Protein AF-A0A918JUN1-F1 (afdb_monomer)

Mean predicted aligned error: 13.78 Å

Structure (mmCIF, N/CA/C/O backbone):
data_AF-A0A918JUN1-F1
#
_entry.id   AF-A0A918JUN1-F1
#
loop_
_atom_site.group_PDB
_atom_site.id
_atom_site.type_symbol
_atom_site.label_atom_id
_atom_site.label_alt_id
_atom_site.label_comp_id
_atom_site.label_asym_id
_atom_site.label_entity_id
_atom_site.label_seq_id
_atom_site.pdbx_PDB_ins_code
_atom_site.Cartn_x
_atom_site.Cartn_y
_atom_site.Cartn_z
_atom_site.occupancy
_atom_site.B_iso_or_equiv
_atom_site.auth_seq_id
_atom_site.auth_comp_id
_atom_site.auth_asym_id
_atom_site.auth_atom_id
_atom_site.pdbx_PDB_model_num
ATOM 1 N N . MET A 1 1 ? -2.186 -30.717 30.224 1.00 37.91 1 MET A N 1
ATOM 2 C CA . MET A 1 1 ? -3.096 -31.235 29.178 1.00 37.91 1 MET A CA 1
ATOM 3 C C . MET A 1 1 ? -4.449 -31.542 29.805 1.00 37.91 1 MET A C 1
ATOM 5 O O . MET A 1 1 ? -4.518 -32.474 30.587 1.00 37.91 1 MET A O 1
ATOM 9 N N . ASN A 1 2 ? -5.486 -30.740 29.543 1.00 35.81 2 ASN A N 1
ATOM 10 C CA . ASN A 1 2 ? -6.902 -31.115 29.701 1.00 35.81 2 ASN A CA 1
ATOM 11 C C . ASN A 1 2 ? -7.793 -29.966 29.208 1.00 35.81 2 ASN A C 1
ATOM 13 O O . ASN A 1 2 ? -7.608 -28.832 29.638 1.00 35.81 2 ASN A O 1
ATOM 17 N N . GLY A 1 3 ? -8.762 -30.245 28.324 1.00 27.44 3 GLY A N 1
ATOM 18 C CA . GLY A 1 3 ? -9.582 -29.176 27.741 1.00 27.44 3 GLY A CA 1
ATOM 19 C C . GLY A 1 3 ? -10.753 -29.574 26.835 1.00 27.44 3 GLY A C 1
ATOM 20 O O . GLY A 1 3 ? -10.850 -29.070 25.730 1.00 27.44 3 GLY A O 1
ATOM 21 N N . LYS A 1 4 ? -11.667 -30.416 27.341 1.00 36.03 4 LYS A N 1
ATOM 22 C CA . LYS A 1 4 ? -13.116 -30.484 27.009 1.00 36.03 4 LYS A CA 1
ATOM 23 C C . LYS A 1 4 ? -13.523 -30.882 25.567 1.00 36.03 4 LYS A C 1
ATOM 25 O O . LYS A 1 4 ? -13.752 -30.052 24.694 1.00 36.03 4 LYS A O 1
ATOM 30 N N . ARG A 1 5 ? -13.793 -32.187 25.384 1.00 38.91 5 ARG A N 1
ATOM 31 C CA . ARG A 1 5 ? -14.621 -32.744 24.289 1.00 38.91 5 ARG A CA 1
ATOM 32 C C . ARG A 1 5 ? -16.040 -32.143 24.339 1.00 38.91 5 ARG A C 1
ATOM 34 O O . ARG A 1 5 ? -16.686 -32.180 25.385 1.00 38.91 5 ARG A O 1
ATOM 41 N N . GLY A 1 6 ? -16.518 -31.591 23.222 1.00 45.28 6 GLY A N 1
ATOM 42 C CA . GLY A 1 6 ? -17.875 -31.037 23.092 1.00 45.28 6 GLY A CA 1
ATOM 43 C C . GLY A 1 6 ? -18.966 -32.115 23.143 1.00 45.28 6 GLY A C 1
ATOM 44 O O . GLY A 1 6 ? -18.741 -33.248 22.720 1.00 45.28 6 GLY A O 1
ATOM 45 N N . LYS A 1 7 ? -20.151 -31.767 23.665 1.00 50.75 7 LYS A N 1
ATOM 46 C CA . LYS A 1 7 ? -21.332 -32.649 23.676 1.00 50.75 7 LYS A CA 1
ATOM 47 C C . LYS A 1 7 ? -22.002 -32.647 22.295 1.00 50.75 7 LYS A C 1
ATOM 49 O O . LYS A 1 7 ? -22.058 -31.613 21.639 1.00 50.75 7 LYS A O 1
ATOM 54 N N . PHE A 1 8 ? -22.530 -33.789 21.864 1.00 52.25 8 PHE A N 1
ATOM 55 C CA . PHE A 1 8 ? -23.309 -33.938 20.627 1.00 52.25 8 PHE A CA 1
ATOM 56 C C . PHE A 1 8 ? -24.801 -34.078 20.966 1.00 52.25 8 PHE A C 1
ATOM 58 O O . PHE A 1 8 ? -25.145 -34.560 22.046 1.00 52.25 8 PHE A O 1
ATOM 65 N N . ASN A 1 9 ? -25.699 -33.638 20.079 1.00 50.22 9 ASN A N 1
ATOM 66 C CA . ASN A 1 9 ? -27.142 -33.828 20.262 1.00 50.22 9 ASN A CA 1
ATOM 67 C C . ASN A 1 9 ? -27.591 -35.241 19.831 1.00 50.22 9 ASN A C 1
ATOM 69 O O . ASN A 1 9 ? -26.829 -35.980 19.211 1.00 50.22 9 ASN A O 1
ATOM 73 N N . LYS A 1 10 ? -28.855 -35.604 20.107 1.00 47.56 10 LYS A N 1
ATOM 74 C CA . LYS A 1 10 ? -29.452 -36.914 19.749 1.00 47.56 10 LYS A CA 1
ATOM 75 C C . LYS A 1 10 ? -29.426 -37.243 18.242 1.00 47.56 10 LYS A C 1
ATOM 77 O O . LYS A 1 10 ? -29.723 -38.369 17.872 1.00 47.56 10 LYS A O 1
ATOM 82 N N . LYS A 1 11 ? -29.085 -36.277 17.381 1.00 55.59 11 LYS A N 1
ATOM 83 C CA . LYS A 1 11 ? -28.931 -36.431 15.924 1.00 55.59 11 LYS A CA 1
ATOM 84 C C . LYS A 1 11 ? -27.459 -36.394 15.478 1.00 55.59 11 LYS A C 1
ATOM 86 O O . LYS A 1 11 ? -27.186 -36.141 14.311 1.00 55.59 11 LYS A O 1
ATOM 91 N N . GLY A 1 12 ? -26.507 -36.562 16.401 1.00 43.31 12 GLY A N 1
ATOM 92 C CA . GLY A 1 12 ? -25.073 -36.601 16.098 1.00 43.31 12 GLY A CA 1
ATOM 93 C C . GLY A 1 12 ? -24.451 -35.255 15.708 1.00 43.31 12 GLY A C 1
ATOM 94 O O . GLY A 1 12 ? -23.287 -35.220 15.319 1.00 43.31 12 GLY A O 1
ATOM 95 N N . LYS A 1 13 ? -25.172 -34.130 15.824 1.00 43.75 13 LYS A N 1
ATOM 96 C CA . LYS A 1 13 ? -24.606 -32.800 15.544 1.00 43.75 13 LYS A CA 1
ATOM 97 C C . LYS A 1 13 ? -23.861 -32.264 16.763 1.00 43.75 13 LYS A C 1
ATOM 99 O O . LYS A 1 13 ? -24.366 -32.322 17.888 1.00 43.75 13 LYS A O 1
ATOM 104 N N . LYS A 1 14 ? -22.663 -31.728 16.524 1.00 47.47 14 LYS A N 1
ATOM 105 C CA . LYS A 1 14 ? -21.794 -31.124 17.541 1.00 47.47 14 LYS A CA 1
ATOM 106 C C . LYS A 1 14 ? -22.488 -29.897 18.136 1.00 47.47 14 LYS A C 1
ATOM 108 O O . LYS A 1 14 ? -22.883 -28.996 17.402 1.00 47.47 14 LYS A O 1
ATOM 113 N N . ILE A 1 15 ? -22.673 -29.878 19.455 1.00 48.09 15 ILE A N 1
ATOM 114 C CA . ILE A 1 15 ? -23.239 -28.731 20.166 1.00 48.09 15 ILE A CA 1
ATOM 115 C C . ILE A 1 15 ? -22.069 -27.824 20.540 1.00 48.09 15 ILE A C 1
ATOM 117 O O . ILE A 1 15 ? -21.249 -28.173 21.394 1.00 48.09 15 ILE A O 1
ATOM 121 N N . TYR A 1 16 ? -21.984 -26.668 19.889 1.00 50.53 16 TYR A N 1
ATOM 122 C CA . TYR A 1 16 ? -21.074 -25.606 20.301 1.00 50.53 16 TYR A CA 1
ATOM 123 C C . TYR A 1 16 ? -21.596 -25.020 21.617 1.00 50.53 16 TYR A C 1
ATOM 125 O O . TYR A 1 16 ? -22.795 -24.782 21.780 1.00 50.53 16 TYR A O 1
ATOM 133 N N . LYS A 1 17 ? -20.707 -24.892 22.603 1.00 48.22 17 LYS A N 1
ATOM 134 C CA . LYS A 1 17 ? -21.031 -24.354 23.927 1.00 48.22 17 LYS A CA 1
ATOM 135 C C . LYS A 1 17 ? -21.651 -22.956 23.760 1.00 48.22 17 LYS A C 1
ATOM 137 O O . LYS A 1 17 ? -21.120 -22.153 23.002 1.00 48.22 17 LYS A O 1
ATOM 142 N N . ARG A 1 18 ? -22.755 -22.670 24.463 1.00 48.12 18 ARG A N 1
ATOM 143 C CA . ARG A 1 18 ? -23.293 -21.304 24.594 1.00 48.12 18 ARG A CA 1
ATOM 144 C C . ARG A 1 18 ? -22.256 -20.456 25.334 1.00 48.12 18 ARG A C 1
ATOM 146 O O . ARG A 1 18 ? -22.094 -20.655 26.533 1.00 48.12 18 ARG A O 1
ATOM 153 N N . GLY A 1 19 ? -21.579 -19.568 24.611 1.00 48.69 19 GLY A N 1
ATOM 154 C CA . GLY A 1 19 ? -20.625 -18.600 25.151 1.00 48.69 19 GLY A CA 1
ATOM 155 C C . GLY A 1 19 ? -19.286 -19.189 25.614 1.00 48.69 19 GLY A C 1
ATOM 156 O O . GLY A 1 19 ? -19.203 -20.303 26.142 1.00 48.69 19 GLY A O 1
ATOM 157 N N . TYR A 1 20 ? -18.220 -18.410 25.424 1.00 48.12 20 TYR A N 1
ATOM 158 C CA . TYR A 1 20 ? -16.891 -18.676 25.989 1.00 48.12 20 TYR A CA 1
ATOM 159 C C . TYR A 1 20 ? -16.767 -18.227 27.455 1.00 48.12 20 TYR A C 1
ATOM 161 O O . TYR A 1 20 ? -15.814 -18.607 28.134 1.00 48.12 20 TYR A O 1
ATOM 169 N N . THR A 1 21 ? -17.745 -17.478 27.969 1.00 49.62 21 THR A N 1
ATOM 170 C CA . THR A 1 21 ? -17.807 -17.036 29.366 1.00 49.62 21 THR A CA 1
ATOM 171 C C . THR A 1 21 ? -18.510 -18.076 30.245 1.00 49.62 21 THR A C 1
ATOM 173 O O . THR A 1 21 ? -19.422 -18.779 29.804 1.00 49.62 21 THR A O 1
ATOM 176 N N . GLU A 1 22 ? -18.105 -18.186 31.515 1.00 50.31 22 GLU A N 1
ATOM 177 C CA . GLU A 1 22 ? -18.701 -19.134 32.476 1.00 50.31 22 GLU A CA 1
ATOM 178 C C . GLU A 1 22 ? -20.207 -18.905 32.706 1.00 50.31 22 GLU A C 1
ATOM 180 O O . GLU A 1 22 ? -20.912 -19.836 33.093 1.00 50.31 22 GLU A O 1
ATOM 185 N N . ASN A 1 23 ? -20.714 -17.719 32.352 1.00 55.53 23 ASN A N 1
ATOM 186 C CA . ASN A 1 23 ? -22.108 -17.309 32.533 1.00 55.53 23 ASN A CA 1
ATOM 187 C C . ASN A 1 23 ? -22.988 -17.489 31.280 1.00 55.53 23 ASN A C 1
ATOM 189 O O . ASN A 1 23 ? -24.168 -17.147 31.305 1.00 55.53 23 ASN A O 1
ATOM 193 N N . GLY A 1 24 ? -22.452 -18.033 30.180 1.00 52.09 24 GLY A N 1
ATOM 194 C CA . GLY A 1 24 ? -23.241 -18.366 28.987 1.00 52.09 24 GLY A CA 1
ATOM 195 C C . GLY A 1 24 ? -23.759 -17.166 28.184 1.00 52.09 24 GLY A C 1
ATOM 196 O O . GLY A 1 24 ? -24.600 -17.345 27.300 1.00 52.09 24 GLY A O 1
ATOM 197 N N . THR A 1 25 ? -23.261 -15.958 28.448 1.00 47.97 25 THR A N 1
ATOM 198 C CA . THR A 1 25 ? -23.494 -14.781 27.608 1.00 47.97 25 THR A CA 1
ATOM 199 C C . THR A 1 25 ? -22.666 -14.898 26.331 1.00 47.97 25 THR A C 1
ATOM 201 O O . THR A 1 25 ? -21.459 -15.121 26.378 1.00 47.97 25 THR A O 1
ATOM 204 N N . THR A 1 26 ? -23.338 -14.784 25.185 1.00 50.84 26 THR A N 1
ATOM 205 C CA . THR A 1 26 ? -22.712 -14.654 23.862 1.00 50.84 26 THR A CA 1
ATOM 206 C C . THR A 1 26 ? -22.914 -13.216 23.422 1.00 50.84 26 THR A C 1
ATOM 208 O O . THR A 1 26 ? -24.054 -12.753 23.336 1.00 50.84 26 THR A O 1
ATOM 211 N N . TYR A 1 27 ? -21.826 -12.491 23.204 1.00 50.12 27 TYR A N 1
ATOM 212 C CA . TYR A 1 27 ? -21.902 -11.109 22.760 1.00 50.12 27 TYR A CA 1
ATOM 213 C C . TYR A 1 27 ? -22.187 -11.062 21.259 1.00 50.12 27 TYR A C 1
ATOM 215 O O . TYR A 1 27 ? -21.722 -11.907 20.497 1.00 50.12 27 TYR A O 1
ATOM 223 N N . MET A 1 28 ? -22.940 -10.052 20.815 1.00 47.28 28 MET A N 1
ATOM 224 C CA . MET A 1 28 ? -23.324 -9.929 19.403 1.00 47.28 28 MET A CA 1
ATOM 225 C C . MET A 1 28 ? -22.102 -9.886 18.476 1.00 47.28 28 MET A C 1
ATOM 227 O O . MET A 1 28 ? -22.141 -10.460 17.398 1.00 47.28 28 MET A O 1
ATOM 231 N N . TRP A 1 29 ? -20.990 -9.287 18.919 1.00 44.34 29 TRP A N 1
ATOM 232 C CA . TRP A 1 29 ? -19.747 -9.256 18.147 1.00 44.34 29 TRP A CA 1
ATOM 233 C C . TRP A 1 29 ? -19.116 -10.649 17.958 1.00 44.34 29 TRP A C 1
ATOM 235 O O . TRP A 1 29 ? -18.516 -10.884 16.916 1.00 44.34 29 TRP A O 1
ATOM 245 N N . GLU A 1 30 ? -19.284 -11.588 18.899 1.00 45.69 30 GLU A N 1
ATOM 246 C CA . GLU A 1 30 ? -18.809 -12.979 18.766 1.00 45.69 30 GLU A CA 1
ATOM 247 C C . GLU A 1 30 ? -19.657 -13.748 17.746 1.00 45.69 30 GLU A C 1
ATOM 249 O O . GLU A 1 30 ? -19.128 -14.491 16.921 1.00 45.69 30 GLU A O 1
ATOM 254 N N . VAL A 1 31 ? -20.979 -13.531 17.768 1.00 54.06 31 VAL A N 1
ATOM 255 C CA . VAL A 1 31 ? -21.905 -14.082 16.764 1.00 54.06 31 VAL A CA 1
ATOM 256 C C . VAL A 1 31 ? -21.558 -13.536 15.383 1.00 54.06 31 VAL A C 1
ATOM 258 O O . VAL A 1 31 ? -21.491 -14.301 14.426 1.00 54.06 31 VAL A O 1
ATOM 261 N N . THR A 1 32 ? -21.284 -12.235 15.286 1.00 50.06 32 THR A N 1
ATOM 262 C CA . THR A 1 32 ? -20.864 -11.596 14.038 1.00 50.06 32 THR A CA 1
ATOM 263 C C . THR A 1 32 ? -19.531 -12.153 13.541 1.00 50.06 32 THR A C 1
ATOM 265 O O . THR A 1 32 ? -19.451 -12.492 12.368 1.00 50.06 32 THR A O 1
ATOM 268 N N . GLN A 1 33 ? -18.523 -12.340 14.403 1.00 51.25 33 GLN A N 1
ATOM 269 C CA . GLN A 1 33 ? -17.240 -12.940 14.004 1.00 51.25 33 GLN A CA 1
ATOM 270 C C . GLN A 1 33 ? -17.389 -14.377 13.490 1.00 51.25 33 GLN A C 1
ATOM 272 O O . GLN A 1 33 ? -16.764 -14.735 12.496 1.00 51.25 33 GLN A O 1
ATOM 277 N N . GLU A 1 34 ? -18.220 -15.210 14.124 1.00 56.44 34 GLU A N 1
ATOM 278 C CA . GLU A 1 34 ? -18.474 -16.574 13.635 1.00 56.44 34 GLU A CA 1
ATOM 279 C C . GLU A 1 34 ? -19.271 -16.581 12.326 1.00 56.44 34 GLU A C 1
ATOM 281 O O . GLU A 1 34 ? -18.968 -17.370 11.434 1.00 56.44 34 GLU A O 1
ATOM 286 N N . ILE A 1 35 ? -20.243 -15.677 12.172 1.00 58.34 35 ILE A N 1
ATOM 287 C CA . ILE A 1 35 ? -20.972 -15.490 10.913 1.00 58.34 35 ILE A CA 1
ATOM 288 C C . ILE A 1 35 ? -20.016 -15.028 9.805 1.00 58.34 35 ILE A C 1
ATOM 290 O O . ILE A 1 35 ? -20.072 -15.564 8.704 1.00 58.34 35 ILE A O 1
ATOM 294 N N . GLU A 1 36 ? -19.113 -14.088 10.081 1.00 54.66 36 GLU A N 1
ATOM 295 C CA . GLU A 1 36 ? -18.099 -13.613 9.134 1.00 54.66 36 GLU A CA 1
ATOM 296 C C . GLU A 1 36 ? -17.078 -14.703 8.802 1.00 54.66 36 GLU A C 1
ATOM 298 O O . GLU A 1 36 ? -16.730 -14.862 7.635 1.00 54.66 36 GLU A O 1
ATOM 303 N N . ARG A 1 37 ? -16.653 -15.516 9.780 1.00 62.91 37 ARG A N 1
ATOM 304 C CA . ARG A 1 37 ? -15.829 -16.700 9.505 1.00 62.91 37 ARG A CA 1
ATOM 305 C C . ARG A 1 37 ? -16.561 -17.650 8.563 1.00 62.91 37 ARG A C 1
ATOM 307 O O . ARG A 1 37 ? -15.969 -18.083 7.586 1.00 62.91 37 ARG A O 1
ATOM 314 N N . TRP A 1 38 ? -17.844 -17.927 8.805 1.00 60.94 38 TRP A N 1
ATOM 315 C CA . TRP A 1 38 ? -18.650 -18.796 7.939 1.00 60.94 38 TRP A CA 1
ATOM 316 C C . TRP A 1 38 ? -18.902 -18.194 6.557 1.00 60.94 38 TRP A C 1
ATOM 318 O O . TRP A 1 38 ? -18.924 -18.937 5.580 1.00 60.94 38 TRP A O 1
ATOM 328 N N . TYR A 1 39 ? -19.075 -16.874 6.448 1.00 59.62 39 TYR A N 1
ATOM 329 C CA . TYR A 1 39 ? -19.171 -16.198 5.156 1.00 59.62 39 TYR A CA 1
ATOM 330 C C . TYR A 1 39 ? -17.849 -16.273 4.403 1.00 59.62 39 TYR A C 1
ATOM 332 O O . TYR A 1 39 ? -17.870 -16.665 3.246 1.00 59.62 39 TYR A O 1
ATOM 340 N N . ASN A 1 40 ? -16.717 -15.986 5.048 1.00 58.19 40 ASN A N 1
ATOM 341 C CA . ASN A 1 40 ? -15.394 -16.065 4.428 1.00 58.19 40 ASN A CA 1
ATOM 342 C C . ASN A 1 40 ? -15.065 -17.505 3.997 1.00 58.19 40 ASN A C 1
ATOM 344 O O . ASN A 1 40 ? -14.757 -17.744 2.832 1.00 58.19 40 ASN A O 1
ATOM 348 N N . GLU A 1 41 ? -15.242 -18.482 4.892 1.00 64.12 41 GLU A N 1
ATOM 349 C CA . GLU A 1 41 ? -15.105 -19.910 4.576 1.00 64.12 41 GLU A CA 1
ATOM 350 C C . GLU A 1 41 ? -16.077 -20.337 3.464 1.00 64.12 41 GLU A C 1
ATOM 352 O O . GLU A 1 41 ? -15.734 -21.170 2.631 1.00 64.12 41 GLU A O 1
ATOM 357 N N . GLY A 1 42 ? -17.289 -19.773 3.432 1.00 58.53 42 GLY A N 1
ATOM 358 C CA . GLY A 1 42 ? -18.316 -20.048 2.428 1.00 58.53 42 GLY A CA 1
ATOM 359 C C . GLY A 1 42 ? -18.024 -19.426 1.061 1.00 58.53 42 GLY A C 1
ATOM 360 O O . GLY A 1 42 ? -18.278 -20.065 0.045 1.00 58.53 42 GLY A O 1
ATOM 361 N N . THR A 1 43 ? -17.436 -18.227 1.019 1.00 59.59 43 THR A N 1
ATOM 362 C CA . THR A 1 43 ? -16.954 -17.562 -0.208 1.00 59.59 43 THR A CA 1
ATOM 363 C C . THR A 1 43 ? -15.729 -18.238 -0.818 1.00 59.59 43 THR A C 1
ATOM 365 O O . THR A 1 43 ? -15.307 -17.880 -1.909 1.00 59.59 43 THR A O 1
ATOM 368 N N . GLU A 1 44 ? -15.150 -19.217 -0.125 1.00 58.28 44 GLU A N 1
ATOM 369 C CA . GLU A 1 44 ? -14.117 -20.106 -0.652 1.00 58.28 44 GLU A CA 1
ATOM 370 C C . GLU A 1 44 ? -14.699 -21.440 -1.145 1.00 58.28 44 GLU A C 1
ATOM 372 O O . GLU A 1 44 ? -13.940 -22.353 -1.480 1.00 58.28 44 GLU A O 1
ATOM 377 N N . LYS A 1 45 ? -16.032 -21.604 -1.202 1.00 60.06 45 LYS A N 1
ATOM 378 C CA . LYS A 1 45 ? -16.695 -22.840 -1.653 1.00 60.06 45 LYS A CA 1
ATOM 379 C C . LYS A 1 45 ? -17.603 -22.602 -2.855 1.00 60.06 45 LYS A C 1
ATOM 381 O O . LYS A 1 45 ? -18.457 -21.724 -2.867 1.00 60.06 45 LYS A O 1
ATOM 386 N N . LYS A 1 46 ? -17.493 -23.474 -3.859 1.00 64.12 46 LYS A N 1
ATOM 387 C CA . LYS A 1 46 ? -18.462 -23.559 -4.954 1.00 64.12 46 LYS A CA 1
ATOM 388 C C . LYS A 1 46 ? -19.551 -24.551 -4.574 1.00 64.12 46 LYS A C 1
ATOM 390 O O . LYS A 1 46 ? -19.259 -25.692 -4.215 1.00 64.12 46 LYS A O 1
ATOM 395 N N . ASN A 1 47 ? -20.804 -24.134 -4.709 1.00 64.44 47 ASN A N 1
ATOM 396 C CA . ASN A 1 47 ? -21.929 -25.050 -4.610 1.00 64.44 47 ASN A CA 1
ATOM 397 C C . ASN A 1 47 ? -22.155 -25.726 -5.971 1.00 64.44 47 ASN A C 1
ATOM 399 O O . ASN A 1 47 ? -22.562 -25.063 -6.926 1.00 64.44 47 ASN A O 1
ATOM 403 N N . ASN A 1 48 ? -21.865 -27.025 -6.069 1.00 65.81 48 ASN A N 1
ATOM 404 C CA . ASN A 1 48 ? -22.192 -27.828 -7.244 1.00 65.81 48 ASN A CA 1
ATOM 405 C C . ASN A 1 48 ? -23.390 -28.713 -6.891 1.00 65.81 48 ASN A C 1
ATOM 407 O O . ASN A 1 48 ? -23.239 -29.739 -6.224 1.00 65.81 48 ASN A O 1
ATOM 411 N N . CYS A 1 49 ? -24.575 -28.303 -7.335 1.00 64.88 49 CYS A N 1
ATOM 412 C CA . CYS A 1 49 ? -25.784 -29.111 -7.239 1.00 64.88 49 CYS A CA 1
ATOM 413 C C . CYS A 1 49 ? -26.138 -29.629 -8.633 1.00 64.88 49 CYS A C 1
ATOM 415 O O . CYS A 1 49 ? -26.600 -28.856 -9.468 1.00 64.88 49 CYS A O 1
ATOM 417 N N . ASN A 1 50 ? -25.946 -30.930 -8.853 1.00 55.47 50 ASN A N 1
ATOM 418 C CA . ASN A 1 50 ? -26.484 -31.644 -10.010 1.00 55.47 50 ASN A CA 1
ATOM 419 C C . ASN A 1 50 ? -27.464 -32.705 -9.492 1.00 55.47 50 ASN A C 1
ATOM 421 O O . ASN A 1 50 ? -27.137 -33.442 -8.562 1.00 55.47 50 ASN A O 1
ATOM 425 N N . ASP A 1 51 ? -28.668 -32.743 -10.065 1.00 54.00 51 ASP A N 1
ATOM 426 C CA . ASP A 1 51 ? -29.683 -33.794 -9.895 1.00 54.00 51 ASP A CA 1
ATOM 427 C C . ASP A 1 51 ? -29.860 -34.326 -8.459 1.00 54.00 51 ASP A C 1
ATOM 429 O O . ASP A 1 51 ? -29.742 -35.516 -8.177 1.00 54.00 51 ASP A O 1
ATOM 433 N N . GLY A 1 52 ? -30.146 -33.418 -7.519 1.00 65.50 52 GLY A N 1
ATOM 434 C CA . GLY A 1 52 ? -30.489 -33.766 -6.132 1.00 65.50 52 GLY A CA 1
ATOM 435 C C . GLY A 1 52 ? -29.300 -34.096 -5.220 1.00 65.50 52 GLY A C 1
ATOM 436 O O . GLY A 1 52 ? -29.496 -34.297 -4.022 1.00 65.50 52 GLY A O 1
ATOM 437 N N . SER A 1 53 ? -28.073 -34.088 -5.747 1.00 50.19 53 SER A N 1
ATOM 438 C CA . SER A 1 53 ? -26.827 -34.221 -4.991 1.00 50.19 53 SER A CA 1
ATOM 439 C C . SER A 1 53 ? -26.092 -32.881 -4.972 1.00 50.19 53 SER A C 1
ATOM 441 O O . SER A 1 53 ? -25.589 -32.411 -5.994 1.00 50.19 53 SER A O 1
ATOM 443 N N . CYS A 1 54 ? -26.045 -32.241 -3.801 1.00 64.50 54 CYS A N 1
ATOM 444 C CA . CYS A 1 54 ? -25.262 -31.026 -3.595 1.00 64.50 54 CYS A CA 1
ATOM 445 C C . CYS A 1 54 ? -23.940 -31.374 -2.915 1.00 64.50 54 CYS A C 1
ATOM 447 O O . CYS A 1 54 ? -23.915 -31.938 -1.818 1.00 64.50 54 CYS A O 1
ATOM 449 N N . THR A 1 55 ? -22.840 -30.998 -3.558 1.00 68.06 55 THR A N 1
ATOM 450 C CA . THR A 1 55 ? -21.493 -31.115 -2.997 1.00 68.06 55 THR A CA 1
ATOM 451 C C . THR A 1 55 ? -20.855 -29.736 -2.898 1.00 68.06 55 THR A C 1
ATOM 453 O O . THR A 1 55 ? -20.987 -28.897 -3.792 1.00 68.06 55 THR A O 1
ATOM 456 N N . LEU A 1 56 ? -20.169 -29.494 -1.779 1.00 58.84 56 LEU A N 1
ATOM 457 C CA . LEU A 1 56 ? -19.333 -28.313 -1.595 1.00 58.84 56 LEU A CA 1
ATOM 458 C C . LEU A 1 56 ? -17.922 -28.674 -2.048 1.00 58.84 56 LEU A C 1
ATOM 460 O O . LEU A 1 56 ? -17.242 -29.459 -1.387 1.00 58.84 56 LEU A O 1
ATOM 464 N N . SER A 1 57 ? -17.485 -28.109 -3.167 1.00 63.38 57 SER A N 1
ATOM 465 C CA . SER A 1 57 ? -16.070 -28.109 -3.535 1.00 63.38 57 SER A CA 1
ATOM 466 C C . SER A 1 57 ? -15.448 -26.791 -3.094 1.00 63.38 57 SER A C 1
ATOM 468 O O . SER A 1 57 ? -16.155 -25.800 -2.902 1.00 63.38 57 SER A O 1
ATOM 470 N N . ASN A 1 58 ? -14.123 -26.736 -2.962 1.00 59.53 58 ASN A N 1
ATOM 471 C CA . ASN A 1 58 ? -13.458 -25.436 -2.928 1.00 59.53 58 ASN A CA 1
ATOM 472 C C . ASN A 1 58 ? -13.867 -24.662 -4.190 1.00 59.53 58 ASN A C 1
ATOM 474 O O . ASN A 1 58 ? -13.959 -25.233 -5.282 1.00 59.53 58 ASN A O 1
ATOM 478 N N . GLN A 1 59 ? -14.216 -23.393 -4.023 1.00 49.94 59 GLN A N 1
ATOM 479 C CA . GLN A 1 59 ? -14.256 -22.462 -5.130 1.00 49.94 59 GLN A CA 1
ATOM 480 C C . GLN A 1 59 ? -12.810 -22.355 -5.591 1.00 49.94 59 GLN A C 1
ATOM 482 O O . GLN A 1 59 ? -11.926 -22.016 -4.806 1.00 49.94 59 GLN A O 1
ATOM 487 N N . ASP A 1 60 ? -12.559 -22.666 -6.858 1.00 46.44 60 ASP A N 1
ATOM 488 C CA . ASP A 1 60 ? -11.358 -22.172 -7.506 1.00 46.44 60 ASP A CA 1
ATOM 489 C C . ASP A 1 60 ? -11.481 -20.644 -7.520 1.00 46.44 60 ASP A C 1
ATOM 491 O O . ASP A 1 60 ? -12.013 -20.045 -8.457 1.00 46.44 60 ASP A O 1
ATOM 495 N N . ASN A 1 61 ? -10.995 -20.000 -6.458 1.00 41.72 61 ASN A N 1
ATOM 496 C CA . ASN A 1 61 ? -10.860 -18.547 -6.367 1.00 41.72 61 ASN A CA 1
ATOM 497 C C . ASN A 1 61 ? -9.922 -17.985 -7.457 1.00 41.72 61 ASN A C 1
ATOM 499 O O . ASN A 1 61 ? -9.811 -16.776 -7.619 1.00 41.72 61 ASN A O 1
ATOM 503 N N . ASN A 1 62 ? -9.362 -18.850 -8.308 1.00 40.03 62 ASN A N 1
ATOM 504 C CA . ASN A 1 62 ? -8.675 -18.518 -9.552 1.00 40.03 62 ASN A CA 1
ATOM 505 C C . ASN A 1 62 ? -9.546 -17.826 -10.616 1.00 40.03 62 ASN A C 1
ATOM 507 O O . ASN A 1 62 ? -9.017 -17.458 -11.665 1.00 40.03 62 ASN A O 1
ATOM 511 N N . LYS A 1 63 ? -10.860 -17.637 -10.416 1.00 38.25 63 LYS A N 1
ATOM 512 C CA . LYS A 1 63 ? -11.712 -16.977 -11.426 1.00 38.25 63 LYS A CA 1
ATOM 513 C C . LYS A 1 63 ? -11.969 -15.481 -11.222 1.00 38.25 63 LYS A C 1
ATOM 515 O O . LYS A 1 63 ? -12.593 -14.873 -12.087 1.00 38.25 63 LYS A O 1
ATOM 520 N N . LEU A 1 64 ? -11.429 -14.860 -10.173 1.00 43.16 64 LEU A N 1
ATOM 521 C CA . LEU A 1 64 ? -11.361 -13.398 -10.053 1.00 43.16 64 LEU A CA 1
ATOM 522 C C . LEU A 1 64 ? -9.898 -12.968 -9.953 1.00 43.16 64 LEU A C 1
ATOM 524 O O . LEU A 1 64 ? -9.394 -12.606 -8.897 1.00 43.16 64 LEU A O 1
ATOM 528 N N . ILE A 1 65 ? -9.266 -12.991 -11.129 1.00 43.62 65 ILE A N 1
ATOM 529 C CA . ILE A 1 65 ? -7.899 -12.554 -11.408 1.00 43.62 65 ILE A CA 1
ATOM 530 C C . ILE A 1 65 ? -6.874 -13.533 -10.817 1.00 43.62 65 ILE A C 1
ATOM 532 O O . ILE A 1 65 ? -6.234 -13.265 -9.807 1.00 43.62 65 ILE A O 1
ATOM 536 N N . ASN A 1 66 ? -6.668 -14.654 -11.514 1.00 44.31 66 ASN A N 1
ATOM 537 C CA . ASN A 1 66 ? -5.392 -15.370 -11.481 1.00 44.31 66 ASN A CA 1
ATOM 538 C C . ASN A 1 66 ? -4.349 -14.476 -12.173 1.00 44.31 66 ASN A C 1
ATOM 540 O O . ASN A 1 66 ? -3.930 -14.716 -13.308 1.00 44.31 66 ASN A O 1
ATOM 544 N N . SER A 1 67 ? -4.058 -13.328 -11.567 1.00 59.06 67 SER A N 1
ATOM 545 C CA . SER A 1 67 ? -2.858 -12.613 -11.923 1.00 59.06 67 SER A CA 1
ATOM 546 C C . SER A 1 67 ? -1.735 -13.432 -11.321 1.00 59.06 67 SER A C 1
ATOM 548 O O . SER A 1 67 ? -1.782 -13.790 -10.148 1.00 59.06 67 SER A O 1
ATOM 550 N N . ASP A 1 68 ? -0.705 -13.712 -12.107 1.00 80.31 68 ASP A N 1
ATOM 551 C CA . ASP A 1 68 ? 0.547 -14.290 -11.608 1.00 80.31 68 ASP A CA 1
ATOM 552 C C . ASP A 1 68 ? 1.265 -13.309 -10.649 1.00 80.31 68 ASP A C 1
ATOM 554 O O . ASP A 1 68 ? 2.465 -13.408 -10.437 1.00 80.31 68 ASP A O 1
ATOM 558 N N . LEU A 1 69 ? 0.553 -12.307 -10.114 1.00 90.25 69 LEU A N 1
ATOM 559 C CA . LEU A 1 69 ? 1.095 -11.286 -9.250 1.00 90.25 69 LEU A CA 1
ATOM 560 C C . LEU A 1 69 ? 1.279 -11.848 -7.851 1.00 90.25 69 LEU A C 1
ATOM 562 O O . LEU A 1 69 ? 0.360 -12.397 -7.237 1.00 90.25 69 LEU A O 1
ATOM 566 N N . LYS A 1 70 ? 2.453 -11.596 -7.293 1.00 95.81 70 LYS A N 1
ATOM 567 C CA . LYS A 1 70 ? 2.858 -12.075 -5.973 1.00 95.81 70 LYS A CA 1
ATOM 568 C C . LYS A 1 70 ? 2.350 -11.163 -4.859 1.00 95.81 70 LYS A C 1
ATOM 570 O O . LYS A 1 70 ? 3.120 -10.646 -4.057 1.00 95.81 70 LYS A O 1
ATOM 575 N N . ILE A 1 71 ? 1.033 -10.938 -4.817 1.00 94.75 71 ILE A N 1
ATOM 576 C CA . ILE A 1 71 ? 0.386 -9.980 -3.902 1.00 94.75 71 ILE A CA 1
ATOM 577 C C . ILE A 1 71 ? 0.767 -10.233 -2.441 1.00 94.75 71 ILE A C 1
ATOM 579 O O . ILE A 1 71 ? 1.047 -9.278 -1.720 1.00 94.75 71 ILE A O 1
ATOM 583 N N . GLN A 1 72 ? 0.785 -11.500 -2.013 1.00 93.75 72 GLN A N 1
ATOM 584 C CA . GLN A 1 72 ? 1.148 -11.857 -0.642 1.00 93.75 72 GLN A CA 1
ATOM 585 C C . GLN A 1 72 ? 2.621 -11.556 -0.351 1.00 93.75 72 GLN A C 1
ATOM 587 O O . GLN A 1 72 ? 2.892 -10.875 0.627 1.00 93.75 72 GLN A O 1
ATOM 592 N N . GLU A 1 73 ? 3.544 -11.963 -1.226 1.00 95.81 73 GLU A N 1
ATOM 593 C CA . GLU A 1 73 ? 4.981 -11.701 -1.045 1.00 95.81 73 GLU A CA 1
ATOM 594 C C . GLU A 1 73 ? 5.282 -10.196 -0.998 1.00 95.81 73 GLU A C 1
ATOM 596 O O . GLU A 1 73 ? 6.086 -9.738 -0.189 1.00 95.81 73 GLU A O 1
ATOM 601 N N . GLY A 1 74 ? 4.606 -9.402 -1.836 1.00 97.38 74 GLY A N 1
ATOM 602 C CA . GLY A 1 74 ? 4.727 -7.947 -1.797 1.00 97.38 74 GLY A CA 1
ATOM 603 C C . GLY A 1 74 ? 4.192 -7.336 -0.500 1.00 97.38 74 GLY A C 1
ATOM 604 O O . GLY A 1 74 ? 4.759 -6.360 -0.012 1.00 97.38 74 GLY A O 1
ATOM 605 N N . LEU A 1 75 ? 3.114 -7.890 0.065 1.00 97.44 75 LEU A N 1
ATOM 606 C CA . LEU A 1 75 ? 2.578 -7.439 1.350 1.00 97.44 75 LEU A CA 1
ATOM 607 C C . LEU A 1 75 ? 3.499 -7.829 2.500 1.00 97.44 75 LEU A C 1
ATOM 609 O O . LEU A 1 75 ? 3.807 -6.963 3.305 1.00 97.44 75 LEU A O 1
ATOM 613 N N . ASP A 1 76 ? 3.985 -9.069 2.537 1.00 97.62 76 ASP A N 1
ATOM 614 C CA . ASP A 1 76 ? 4.932 -9.534 3.557 1.00 97.62 76 ASP A CA 1
ATOM 615 C C . ASP A 1 76 ? 6.186 -8.649 3.562 1.00 97.62 76 ASP A C 1
ATOM 617 O O . ASP A 1 76 ? 6.579 -8.127 4.603 1.00 97.62 76 ASP A O 1
ATOM 621 N N . TRP A 1 77 ? 6.727 -8.351 2.374 1.00 97.44 77 TRP A N 1
ATOM 622 C CA . TRP A 1 77 ? 7.826 -7.398 2.219 1.00 97.44 77 TRP A CA 1
ATOM 623 C C . TRP A 1 77 ? 7.493 -6.013 2.790 1.00 97.44 77 TRP A C 1
ATOM 625 O O . TRP A 1 77 ? 8.309 -5.435 3.499 1.00 97.44 77 TRP A O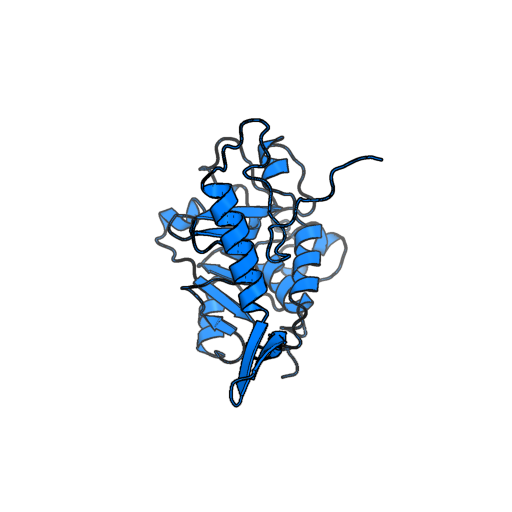 1
ATOM 635 N N . ALA A 1 78 ? 6.316 -5.459 2.488 1.00 97.75 78 ALA A N 1
ATOM 636 C CA . ALA A 1 78 ? 5.935 -4.133 2.971 1.00 97.75 78 ALA A CA 1
ATOM 637 C C . ALA A 1 78 ? 5.679 -4.116 4.491 1.00 97.75 78 ALA A C 1
ATOM 639 O O . ALA A 1 78 ? 5.970 -3.118 5.151 1.00 97.75 78 ALA A O 1
ATOM 640 N N . GLU A 1 79 ? 5.154 -5.208 5.052 1.00 97.62 79 GLU A N 1
ATOM 641 C CA . GLU A 1 79 ? 4.924 -5.372 6.491 1.00 97.62 79 GLU A CA 1
ATOM 642 C C . GLU A 1 79 ? 6.238 -5.462 7.270 1.00 97.62 79 GLU A C 1
ATOM 644 O O . GLU A 1 79 ? 6.354 -4.847 8.332 1.00 97.62 79 GLU A O 1
ATOM 649 N N . ASP A 1 80 ? 7.254 -6.134 6.723 1.00 97.19 80 ASP A N 1
ATOM 650 C CA . ASP A 1 80 ? 8.578 -6.224 7.347 1.00 97.19 80 ASP A CA 1
ATOM 651 C C . ASP A 1 80 ? 9.219 -4.843 7.553 1.00 97.19 80 ASP A C 1
ATOM 653 O O . ASP A 1 80 ? 9.880 -4.611 8.572 1.00 97.19 80 ASP A O 1
ATOM 657 N N . LEU A 1 81 ? 8.959 -3.899 6.640 1.00 96.38 81 LEU A N 1
ATOM 658 C CA . LEU A 1 81 ? 9.434 -2.512 6.715 1.00 96.38 81 LEU A CA 1
ATOM 659 C C . LEU A 1 81 ? 8.634 -1.640 7.689 1.00 96.38 81 LEU A C 1
A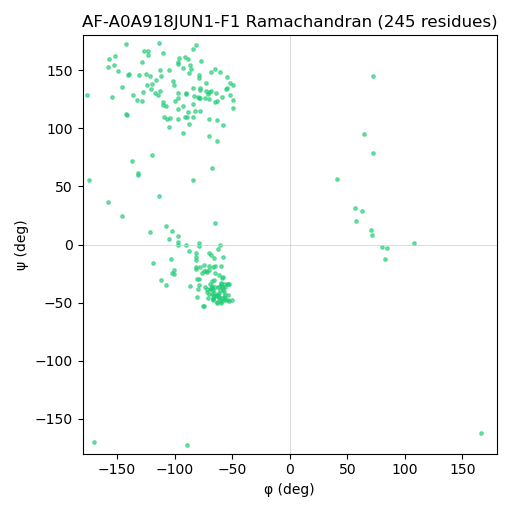TOM 661 O O . LEU A 1 81 ? 9.102 -0.573 8.084 1.00 96.38 81 LEU A O 1
ATOM 665 N N . ALA A 1 82 ? 7.424 -2.056 8.052 1.00 97.00 82 ALA A N 1
ATOM 666 C CA . ALA A 1 82 ? 6.494 -1.229 8.797 1.00 97.00 82 ALA A CA 1
ATOM 667 C C . ALA A 1 82 ? 6.615 -1.434 10.312 1.00 97.00 82 ALA A C 1
ATOM 669 O O . ALA A 1 82 ? 6.949 -2.519 10.799 1.00 97.00 82 ALA A O 1
ATOM 670 N N . ILE A 1 83 ? 6.272 -0.389 11.060 1.00 95.38 83 ILE A N 1
ATOM 671 C CA . ILE A 1 83 ? 5.829 -0.513 12.453 1.00 95.38 83 ILE A CA 1
ATOM 672 C C . ILE A 1 83 ? 4.300 -0.506 12.504 1.00 95.38 83 ILE A C 1
ATOM 674 O O . ILE A 1 83 ? 3.627 0.009 11.609 1.00 95.38 83 ILE A O 1
ATOM 678 N N . THR A 1 84 ? 3.721 -1.094 13.537 1.00 94.25 84 THR A N 1
ATOM 679 C CA . THR A 1 84 ? 2.272 -1.188 13.704 1.00 94.25 84 THR A CA 1
ATOM 680 C C . THR A 1 84 ? 1.693 0.044 14.394 1.00 94.25 84 THR A C 1
ATOM 682 O O . THR A 1 84 ? 2.339 0.709 15.205 1.00 94.25 84 THR A O 1
ATOM 685 N N . GLU A 1 85 ? 0.414 0.317 14.138 1.00 89.31 85 GLU A N 1
ATOM 686 C CA . GLU A 1 85 ? -0.359 1.306 14.895 1.00 89.31 85 GLU A CA 1
ATOM 687 C C . GLU A 1 85 ? -0.331 1.040 16.413 1.00 89.31 85 GLU A C 1
ATOM 689 O O . GLU A 1 85 ? -0.315 1.985 17.198 1.00 89.31 85 GLU A O 1
ATOM 694 N N . ALA A 1 86 ? -0.300 -0.226 16.842 1.00 90.31 86 ALA A N 1
ATOM 695 C CA . ALA A 1 86 ? -0.228 -0.580 18.258 1.00 90.31 86 ALA A CA 1
ATOM 696 C C . ALA A 1 86 ? 1.101 -0.143 18.895 1.00 90.31 86 ALA A C 1
ATOM 698 O O . ALA A 1 86 ? 1.083 0.451 19.972 1.00 90.31 86 ALA A O 1
ATOM 699 N N . GLU A 1 87 ? 2.227 -0.376 18.212 1.00 91.00 87 GLU A N 1
ATOM 700 C CA . GLU A 1 87 ? 3.549 0.084 18.657 1.00 91.00 87 GLU A CA 1
ATOM 701 C C . GLU A 1 87 ? 3.571 1.612 18.781 1.00 91.00 87 GLU A C 1
ATOM 703 O O . GLU A 1 87 ? 3.858 2.135 19.859 1.00 91.00 87 GLU A O 1
ATOM 708 N N . LEU A 1 88 ? 3.123 2.328 17.743 1.00 87.19 88 LEU A N 1
ATOM 709 C CA . LEU A 1 88 ? 3.071 3.794 17.749 1.00 87.19 88 LEU A CA 1
ATOM 710 C C . LEU A 1 88 ? 2.184 4.385 18.839 1.00 87.19 88 LEU A C 1
ATOM 712 O O . LEU A 1 88 ? 2.491 5.448 19.364 1.00 87.19 88 LEU A O 1
ATOM 716 N N . ARG A 1 89 ? 1.068 3.730 19.165 1.00 85.75 89 ARG A N 1
ATOM 717 C CA . ARG A 1 89 ? 0.175 4.177 20.244 1.00 85.75 89 ARG A CA 1
ATOM 718 C C . ARG A 1 89 ? 0.727 3.867 21.631 1.00 85.75 89 ARG A C 1
ATOM 720 O O . ARG A 1 89 ? 0.320 4.520 22.586 1.00 85.75 89 ARG A O 1
ATOM 727 N N . SER A 1 90 ? 1.600 2.868 21.751 1.00 89.06 90 SER A N 1
ATOM 728 C CA . SER A 1 90 ? 2.237 2.510 23.020 1.00 89.06 90 SER A CA 1
ATOM 729 C C . 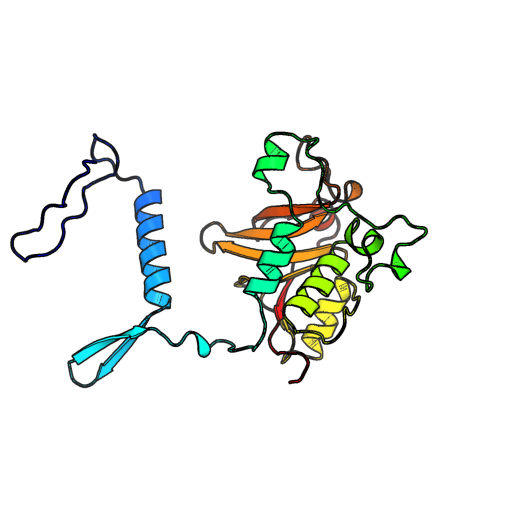SER A 1 90 ? 3.413 3.426 23.362 1.00 89.06 90 SER A C 1
ATOM 731 O O . SER A 1 90 ? 3.560 3.815 24.519 1.00 89.06 90 SER A O 1
ATOM 733 N N . ASP A 1 91 ? 4.195 3.821 22.355 1.00 87.56 91 ASP A N 1
ATOM 734 C CA . ASP A 1 91 ? 5.278 4.791 22.472 1.00 87.56 91 ASP A CA 1
ATOM 735 C C . ASP A 1 91 ? 5.308 5.683 21.226 1.00 87.56 91 ASP A C 1
ATOM 737 O O . ASP A 1 91 ? 5.668 5.254 20.126 1.00 87.56 91 ASP A O 1
ATOM 741 N N . HIS A 1 92 ? 4.962 6.956 21.416 1.00 82.25 92 HIS A N 1
ATOM 742 C CA . HIS A 1 92 ? 4.927 7.954 20.348 1.00 82.25 92 HIS A CA 1
ATOM 743 C C . HIS A 1 92 ? 6.318 8.266 19.761 1.00 82.25 92 HIS A C 1
ATOM 745 O O . HIS A 1 92 ? 6.398 8.908 18.714 1.00 82.25 92 HIS A O 1
ATOM 751 N N . ASN A 1 93 ? 7.397 7.8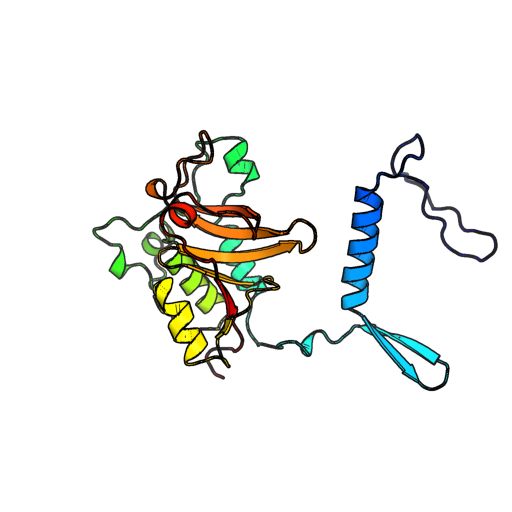16 20.414 1.00 82.44 93 ASN A N 1
ATOM 752 C CA . ASN A 1 93 ? 8.780 7.950 19.953 1.00 82.44 93 ASN A CA 1
ATOM 753 C C . ASN A 1 93 ? 9.338 6.653 19.346 1.00 82.44 93 ASN A C 1
ATOM 755 O O . ASN A 1 93 ? 10.549 6.563 19.120 1.00 82.44 93 ASN A O 1
ATOM 759 N N . THR A 1 94 ? 8.483 5.655 19.083 1.00 88.38 94 THR A N 1
ATOM 760 C CA . THR A 1 94 ? 8.887 4.407 18.422 1.00 88.38 94 THR A CA 1
ATOM 761 C C . THR A 1 94 ? 9.695 4.723 17.164 1.00 88.38 94 THR A C 1
ATOM 763 O O . THR A 1 94 ? 9.242 5.445 16.275 1.00 88.38 94 THR A O 1
ATOM 766 N N . SER A 1 95 ? 10.908 4.176 17.089 1.00 90.81 95 SER A N 1
ATOM 767 C CA . SER A 1 95 ? 11.774 4.364 15.928 1.00 90.81 95 SER A CA 1
ATOM 768 C C . SER A 1 95 ? 11.236 3.586 14.729 1.00 90.81 95 SER A C 1
ATOM 770 O O . SER A 1 95 ? 10.975 2.388 14.819 1.00 90.81 95 SER A O 1
ATOM 772 N N . TYR A 1 96 ? 11.106 4.265 13.592 1.00 92.81 96 TYR A N 1
ATOM 773 C CA . TYR A 1 96 ? 10.719 3.635 12.335 1.00 92.81 96 TYR A CA 1
ATOM 774 C C . TYR A 1 96 ? 11.863 2.787 11.780 1.00 92.81 96 TYR A C 1
ATOM 776 O O . TYR A 1 96 ? 13.018 3.217 11.783 1.00 92.81 96 TYR A O 1
ATOM 784 N N . LYS A 1 97 ? 11.527 1.603 11.254 1.00 94.56 97 LYS A N 1
ATOM 785 C CA . LYS A 1 97 ? 12.485 0.732 10.553 1.00 94.56 97 LYS A CA 1
ATOM 786 C C . LYS A 1 97 ? 12.951 1.355 9.233 1.00 94.56 97 LYS A C 1
ATOM 788 O O . LYS A 1 97 ? 14.115 1.235 8.878 1.00 94.56 97 LYS A O 1
ATOM 793 N N . VAL A 1 98 ? 12.032 2.024 8.534 1.00 93.94 98 VAL A N 1
ATOM 794 C CA . VAL A 1 98 ? 12.279 2.780 7.301 1.00 93.94 98 VAL A CA 1
ATOM 795 C C . VAL A 1 98 ? 11.695 4.174 7.468 1.00 93.94 98 VAL A C 1
ATOM 797 O O . VAL A 1 98 ? 10.503 4.311 7.760 1.00 93.94 98 VAL A O 1
ATOM 800 N N . LYS A 1 99 ? 12.529 5.199 7.290 1.00 92.12 99 LYS A N 1
ATOM 801 C CA . LYS A 1 99 ? 12.190 6.600 7.572 1.00 92.12 99 LYS A CA 1
ATOM 802 C C . LYS A 1 99 ? 11.613 7.328 6.359 1.00 92.12 99 LYS A C 1
ATOM 804 O O .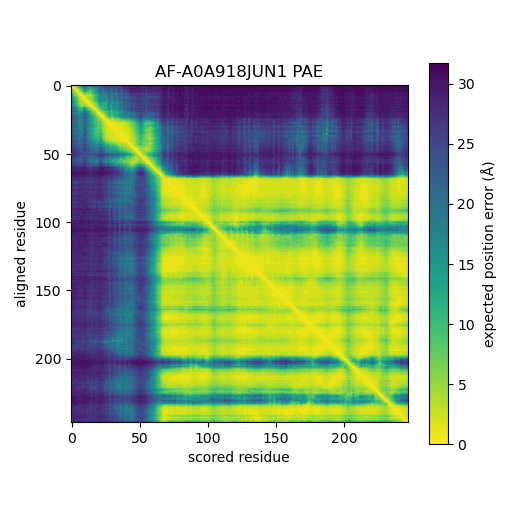 LYS A 1 99 ? 11.799 6.919 5.214 1.00 92.12 99 LYS A O 1
ATOM 809 N N . TYR A 1 100 ? 10.935 8.444 6.604 1.00 87.88 100 TYR A N 1
ATOM 810 C CA . TYR A 1 100 ? 10.384 9.314 5.565 1.00 87.88 100 TYR A CA 1
ATOM 811 C C . TYR A 1 100 ? 11.117 10.671 5.506 1.00 87.88 100 TYR A C 1
ATOM 813 O O . TYR A 1 100 ? 11.398 11.252 6.545 1.00 87.88 100 TYR A O 1
ATOM 821 N N . PRO A 1 101 ? 11.294 11.290 4.322 1.00 82.12 101 PRO A N 1
ATOM 822 C CA . PRO A 1 101 ? 11.639 10.696 3.037 1.00 82.12 101 PRO A CA 1
ATOM 823 C C . PRO A 1 101 ? 13.172 10.637 2.904 1.00 82.12 101 PRO A C 1
ATOM 825 O O . PRO A 1 101 ? 13.905 10.993 3.826 1.00 82.12 101 PRO A O 1
ATOM 828 N N . HIS A 1 102 ? 13.675 10.261 1.726 1.00 78.50 102 HIS A N 1
ATOM 829 C CA . HIS A 1 102 ? 15.093 10.458 1.413 1.00 78.50 102 HIS A CA 1
ATOM 830 C C . HIS A 1 102 ? 15.517 11.914 1.672 1.00 78.50 102 HIS A C 1
ATOM 832 O O . HIS A 1 102 ? 14.788 12.832 1.265 1.00 78.50 102 HIS A O 1
ATOM 838 N N . PRO A 1 103 ? 16.705 12.157 2.256 1.00 75.12 103 PRO A N 1
ATOM 839 C CA . PRO A 1 103 ? 17.259 13.499 2.343 1.00 75.12 103 PRO A CA 1
ATOM 840 C C . PRO A 1 103 ? 17.328 14.155 0.956 1.00 75.12 103 PRO A C 1
ATOM 842 O O . PRO A 1 103 ? 17.593 13.498 -0.058 1.00 75.12 103 PRO A O 1
ATOM 845 N N . TRP A 1 104 ? 17.083 15.467 0.901 1.00 68.69 104 TRP A N 1
ATOM 846 C CA . TRP A 1 104 ? 16.913 16.224 -0.349 1.00 68.69 104 TRP A CA 1
ATOM 847 C C . TRP A 1 104 ? 18.061 16.032 -1.355 1.00 68.69 104 TRP A C 1
ATOM 849 O O . TRP A 1 104 ? 17.832 15.978 -2.563 1.00 68.69 104 TRP A O 1
ATOM 859 N N . GLU A 1 105 ? 19.284 15.866 -0.856 1.00 62.97 105 GLU A N 1
ATOM 860 C CA . GLU A 1 105 ? 20.507 15.697 -1.649 1.00 62.97 105 GLU A CA 1
ATOM 861 C C . GLU A 1 105 ? 20.519 14.401 -2.487 1.00 62.97 105 GLU A C 1
ATOM 863 O O . GLU A 1 105 ? 21.146 14.347 -3.550 1.00 62.97 105 GLU A O 1
ATOM 868 N N . TYR A 1 106 ? 19.752 13.387 -2.073 1.00 60.94 106 TYR A N 1
ATOM 869 C CA . TYR A 1 106 ? 19.761 12.042 -2.659 1.00 60.94 106 TYR A CA 1
ATOM 870 C C . TYR A 1 106 ? 18.406 11.619 -3.251 1.00 60.94 106 TYR A C 1
ATOM 872 O O . TYR A 1 106 ? 18.329 10.704 -4.083 1.00 60.94 106 TYR A O 1
ATOM 880 N N . GLY A 1 107 ? 17.328 12.321 -2.891 1.00 64.25 107 GLY A N 1
ATOM 881 C CA . 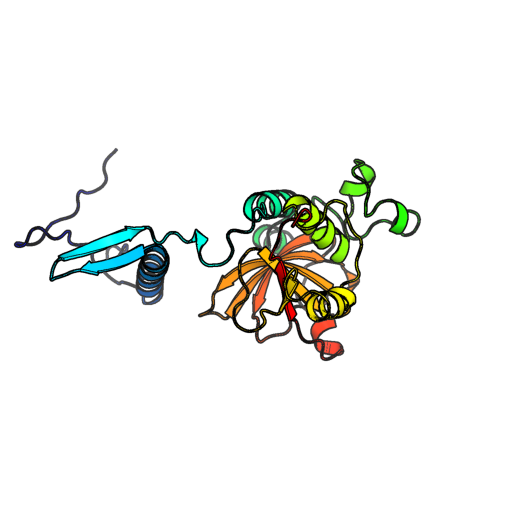GLY A 1 107 ? 15.973 11.772 -2.916 1.00 64.25 107 GLY A CA 1
ATOM 882 C C . GLY A 1 107 ? 15.333 11.448 -4.259 1.00 64.25 107 GLY A C 1
ATOM 883 O O . GLY A 1 107 ? 14.303 10.797 -4.266 1.00 64.25 107 GLY A O 1
ATOM 884 N N . LYS A 1 108 ? 15.904 11.817 -5.411 1.00 66.19 108 LYS A N 1
ATOM 885 C CA . LYS A 1 108 ? 15.448 11.273 -6.713 1.00 66.19 108 LYS A CA 1
ATOM 886 C C . LYS A 1 108 ? 16.341 10.161 -7.253 1.00 66.19 108 LYS A C 1
ATOM 888 O O . LYS A 1 108 ? 15.871 9.334 -8.026 1.00 66.19 108 LYS A O 1
ATOM 893 N N . LYS A 1 109 ? 17.618 10.137 -6.868 1.00 71.81 109 LYS A N 1
ATOM 894 C CA . LYS A 1 109 ? 18.617 9.208 -7.417 1.00 71.81 109 LYS A CA 1
ATOM 895 C C . LYS A 1 109 ? 18.558 7.827 -6.762 1.00 71.81 109 LYS A C 1
ATOM 897 O O . LYS A 1 109 ? 19.059 6.876 -7.357 1.00 71.81 109 LYS A O 1
ATOM 902 N N . LEU A 1 110 ? 17.981 7.729 -5.564 1.00 80.25 110 LEU A N 1
ATOM 903 C CA . LEU A 1 110 ? 17.956 6.497 -4.769 1.00 80.25 110 LEU A CA 1
ATOM 904 C C . LEU A 1 110 ? 16.629 5.727 -4.836 1.00 80.25 110 LEU A C 1
ATOM 906 O O . LEU A 1 110 ? 16.627 4.514 -4.665 1.00 80.25 110 LEU A O 1
ATOM 910 N N . ARG A 1 111 ? 15.514 6.380 -5.190 1.00 80.12 111 ARG A N 1
ATOM 911 C CA . ARG A 1 111 ? 14.159 5.793 -5.090 1.00 80.12 111 ARG A CA 1
ATOM 912 C C . ARG A 1 111 ? 13.942 4.494 -5.872 1.00 80.12 111 ARG A C 1
ATOM 914 O O . ARG A 1 111 ? 13.089 3.693 -5.516 1.00 80.12 111 ARG A O 1
ATOM 921 N N . ALA A 1 112 ? 14.686 4.303 -6.960 1.00 81.56 112 ALA A N 1
ATOM 922 C CA . ALA A 1 112 ? 14.605 3.110 -7.805 1.00 81.56 112 ALA A CA 1
ATOM 923 C C . ALA A 1 112 ? 15.790 2.143 -7.611 1.00 81.56 112 ALA A C 1
ATOM 925 O O . ALA A 1 112 ? 15.906 1.162 -8.340 1.00 81.56 112 ALA A O 1
ATOM 926 N N . LYS A 1 113 ? 16.697 2.417 -6.666 1.00 83.69 113 LYS A N 1
ATOM 927 C CA . LYS A 1 113 ? 17.884 1.594 -6.402 1.00 83.69 113 LYS A CA 1
ATOM 928 C C . LYS A 1 113 ? 17.637 0.620 -5.247 1.00 83.69 113 LYS A C 1
ATOM 930 O O . LYS A 1 113 ? 16.796 0.856 -4.385 1.00 83.69 113 LYS A O 1
ATOM 935 N N . ASN A 1 114 ? 18.409 -0.463 -5.212 1.00 83.94 114 ASN A N 1
ATOM 936 C CA . ASN A 1 114 ? 18.374 -1.482 -4.154 1.00 83.94 114 ASN A CA 1
ATOM 937 C C . ASN A 1 114 ? 19.679 -1.492 -3.337 1.00 83.94 114 ASN A C 1
ATOM 939 O O . ASN A 1 114 ? 20.229 -2.552 -3.058 1.00 83.94 114 ASN A O 1
ATOM 943 N N . THR A 1 115 ? 20.213 -0.312 -3.013 1.00 83.88 115 THR A N 1
ATOM 944 C CA . THR A 1 115 ? 21.333 -0.183 -2.064 1.00 83.88 115 THR A CA 1
ATOM 945 C C . THR A 1 115 ? 20.799 -0.061 -0.640 1.00 83.88 115 THR A C 1
ATOM 947 O O . THR A 1 115 ? 19.654 0.340 -0.458 1.00 83.88 115 THR A O 1
ATOM 950 N N . GLU A 1 116 ? 21.629 -0.353 0.361 1.00 84.00 116 GLU A N 1
ATOM 951 C CA . GLU A 1 116 ? 21.284 -0.176 1.781 1.00 84.00 116 GLU A CA 1
ATOM 952 C C . GLU A 1 116 ? 20.781 1.250 2.073 1.00 84.00 116 GLU A C 1
ATOM 954 O O . GLU A 1 116 ? 19.673 1.425 2.569 1.00 84.00 116 GLU A O 1
ATOM 959 N N . GLU A 1 117 ? 21.508 2.266 1.599 1.00 82.50 117 GLU A N 1
ATOM 960 C CA . GLU A 1 117 ? 21.116 3.685 1.670 1.00 82.50 117 GLU A CA 1
ATOM 961 C C . GLU A 1 117 ? 19.746 3.965 1.019 1.00 82.50 117 GLU A C 1
ATOM 963 O O . GLU A 1 117 ? 18.955 4.768 1.507 1.00 82.50 117 GLU A O 1
ATOM 968 N N . SER A 1 118 ? 19.429 3.274 -0.083 1.00 80.44 118 SER A N 1
ATOM 969 C CA . SER A 1 118 ? 18.151 3.456 -0.784 1.00 80.44 118 SER A CA 1
ATOM 970 C C . SER A 1 118 ? 16.966 2.831 -0.047 1.00 80.44 118 SER A C 1
ATOM 972 O O . SER A 1 118 ? 15.827 3.137 -0.386 1.00 80.44 118 SER A O 1
ATOM 974 N N . LEU A 1 119 ? 17.226 1.921 0.893 1.00 86.50 119 LEU A N 1
ATOM 975 C CA . LEU A 1 119 ? 16.214 1.180 1.643 1.00 86.50 119 LEU A CA 1
ATOM 976 C C . LEU A 1 119 ? 16.028 1.717 3.069 1.00 86.50 119 LEU A C 1
ATOM 978 O O . LEU A 1 119 ? 15.033 1.375 3.702 1.00 86.50 119 LEU A O 1
ATOM 982 N N . GLU A 1 120 ? 16.931 2.576 3.554 1.00 89.25 120 GLU A N 1
ATOM 983 C CA . GLU A 1 120 ? 16.790 3.268 4.845 1.00 89.25 120 GLU A CA 1
ATOM 984 C C . GLU A 1 120 ? 15.633 4.282 4.834 1.00 89.25 120 GLU A C 1
ATOM 986 O O . GLU A 1 120 ? 14.959 4.489 5.848 1.00 89.25 120 GLU A O 1
ATOM 991 N N . TYR A 1 121 ? 15.367 4.879 3.670 1.00 90.50 121 TYR A N 1
ATOM 992 C CA . TYR A 1 121 ? 14.332 5.888 3.488 1.00 90.50 121 TYR A CA 1
ATOM 993 C C . TYR A 1 121 ? 13.357 5.504 2.384 1.00 90.50 121 TYR A C 1
ATOM 995 O O . TYR A 1 121 ? 13.737 4.912 1.376 1.00 90.50 121 TYR A O 1
ATOM 1003 N N . MET A 1 122 ? 12.091 5.886 2.544 1.00 91.12 122 MET A N 1
ATOM 1004 C CA . MET A 1 122 ? 11.079 5.621 1.530 1.00 91.12 122 MET A CA 1
ATOM 1005 C C . MET A 1 122 ? 9.943 6.632 1.600 1.00 91.12 122 MET A C 1
ATOM 1007 O O . MET A 1 122 ? 9.327 6.803 2.650 1.00 91.12 122 MET A O 1
ATOM 1011 N N . ASP A 1 123 ? 9.622 7.287 0.484 1.00 90.62 123 ASP A N 1
ATOM 1012 C CA . ASP A 1 123 ? 8.395 8.091 0.402 1.00 90.62 123 ASP A CA 1
ATOM 1013 C C . ASP A 1 123 ? 7.154 7.245 0.056 1.00 90.62 123 ASP A C 1
ATOM 1015 O O . ASP A 1 123 ? 7.251 6.074 -0.319 1.00 90.62 123 ASP A O 1
ATOM 1019 N N . CYS A 1 124 ? 5.962 7.838 0.188 1.00 92.44 124 CYS A N 1
ATOM 1020 C CA . CYS A 1 124 ? 4.681 7.143 0.020 1.00 92.44 124 CYS A CA 1
ATOM 1021 C C . CYS A 1 124 ? 4.541 6.473 -1.356 1.00 92.44 124 CYS A C 1
ATOM 1023 O O . CYS A 1 124 ? 4.076 5.341 -1.475 1.00 92.44 124 CYS A O 1
ATOM 1025 N N . THR A 1 125 ? 4.983 7.157 -2.409 1.00 91.25 125 THR A N 1
ATOM 1026 C CA . THR A 1 125 ? 4.923 6.647 -3.779 1.00 91.25 125 THR A CA 1
ATOM 1027 C C . THR A 1 125 ? 6.030 5.645 -4.073 1.00 91.25 125 THR A C 1
ATOM 1029 O O . THR A 1 125 ? 5.790 4.684 -4.794 1.00 91.25 125 THR A O 1
ATOM 1032 N N . GLU A 1 126 ? 7.219 5.818 -3.497 1.00 93.62 126 GLU A N 1
ATOM 1033 C CA . GLU A 1 126 ? 8.311 4.854 -3.612 1.00 93.62 126 GLU A CA 1
ATOM 1034 C C . GLU A 1 126 ? 7.929 3.497 -3.019 1.00 93.62 126 GLU A C 1
ATOM 1036 O O . GLU A 1 126 ? 8.113 2.482 -3.690 1.00 93.62 126 GLU A O 1
ATOM 1041 N N . LEU A 1 127 ? 7.324 3.483 -1.825 1.00 95.44 127 LEU A N 1
ATOM 1042 C CA . LEU A 1 127 ? 6.818 2.262 -1.190 1.00 95.44 127 LEU A CA 1
ATOM 1043 C C . LEU A 1 127 ? 5.869 1.505 -2.117 1.00 95.44 127 LEU A C 1
ATOM 1045 O O . LEU A 1 127 ? 6.035 0.307 -2.341 1.00 95.44 127 LEU A O 1
ATOM 1049 N N . VAL A 1 128 ? 4.916 2.220 -2.717 1.00 96.75 128 VAL A N 1
ATOM 1050 C CA . VAL A 1 128 ? 3.963 1.632 -3.661 1.00 96.75 128 VAL A CA 1
ATOM 1051 C C . VAL A 1 128 ? 4.650 1.138 -4.936 1.00 96.75 128 VAL A C 1
ATOM 1053 O O . VAL A 1 128 ? 4.334 0.054 -5.413 1.00 96.75 128 VAL A O 1
ATOM 1056 N N . CYS A 1 129 ? 5.599 1.889 -5.499 1.00 94.31 129 CYS A N 1
ATOM 1057 C CA . CYS A 1 129 ? 6.291 1.490 -6.730 1.00 94.31 129 CYS A CA 1
ATOM 1058 C C . CYS A 1 129 ? 7.179 0.256 -6.516 1.00 94.31 129 CYS A C 1
ATOM 1060 O O . CYS A 1 129 ? 7.246 -0.619 -7.378 1.00 94.31 129 CYS A O 1
ATOM 1062 N N . ARG A 1 130 ? 7.831 0.156 -5.354 1.00 95.12 130 ARG A N 1
ATOM 1063 C CA . ARG A 1 130 ? 8.588 -1.036 -4.957 1.00 95.12 130 ARG A CA 1
ATOM 1064 C C . ARG A 1 130 ? 7.662 -2.221 -4.708 1.00 95.12 130 ARG A C 1
ATOM 1066 O O . ARG A 1 130 ? 7.950 -3.303 -5.203 1.00 95.12 130 ARG A O 1
ATOM 1073 N N . TYR A 1 131 ? 6.524 -2.013 -4.044 1.00 97.00 131 TYR A N 1
ATOM 1074 C CA . TYR A 1 131 ? 5.487 -3.038 -3.906 1.00 97.00 131 TYR A CA 1
ATOM 1075 C C . TYR A 1 131 ? 5.012 -3.558 -5.269 1.00 97.00 131 TYR A C 1
ATOM 1077 O O . TYR A 1 131 ? 5.002 -4.763 -5.494 1.00 97.00 131 TYR A O 1
ATOM 1085 N N . LEU A 1 132 ? 4.702 -2.663 -6.209 1.00 96.31 132 LEU A N 1
ATOM 1086 C CA . LEU A 1 132 ? 4.299 -3.019 -7.572 1.00 96.31 132 LEU A CA 1
ATOM 1087 C C . LEU A 1 132 ? 5.354 -3.857 -8.310 1.00 96.31 132 LEU A C 1
ATOM 1089 O O . LEU A 1 132 ? 5.005 -4.789 -9.034 1.00 96.31 132 LEU A O 1
ATOM 1093 N N . ASN A 1 133 ? 6.637 -3.564 -8.102 1.00 95.12 133 ASN A N 1
ATOM 1094 C CA . ASN A 1 133 ? 7.723 -4.385 -8.626 1.00 95.12 133 ASN A CA 1
ATOM 1095 C C . ASN A 1 133 ? 7.809 -5.748 -7.917 1.00 95.12 133 ASN A C 1
ATOM 1097 O O . ASN A 1 133 ? 7.947 -6.769 -8.583 1.00 95.12 133 ASN A O 1
ATOM 1101 N N . LYS A 1 134 ? 7.656 -5.790 -6.587 1.00 95.88 134 LYS A N 1
ATOM 1102 C CA . LYS A 1 134 ? 7.676 -7.031 -5.790 1.00 95.88 134 LYS A CA 1
ATOM 1103 C C . LYS A 1 134 ? 6.561 -7.998 -6.153 1.00 95.88 134 LYS A C 1
ATOM 1105 O O . LYS A 1 134 ? 6.793 -9.200 -6.172 1.00 95.88 134 LYS A O 1
ATOM 1110 N N . ILE A 1 135 ? 5.377 -7.483 -6.470 1.00 95.81 135 ILE A N 1
ATOM 1111 C CA . ILE A 1 135 ? 4.270 -8.314 -6.946 1.00 95.81 135 ILE A CA 1
ATOM 1112 C C . ILE A 1 135 ? 4.408 -8.682 -8.426 1.00 95.81 135 ILE A C 1
ATOM 1114 O O . ILE A 1 135 ? 3.510 -9.323 -8.951 1.00 95.81 135 ILE A O 1
ATOM 1118 N N . GLU A 1 136 ? 5.481 -8.257 -9.100 1.00 95.38 136 GLU A N 1
ATOM 1119 C CA . GLU A 1 136 ? 5.742 -8.472 -10.527 1.00 95.38 136 GLU A CA 1
ATOM 1120 C C . GLU A 1 136 ? 4.708 -7.810 -11.461 1.00 95.38 136 GLU A C 1
ATOM 1122 O O . GLU A 1 136 ? 4.470 -8.244 -12.588 1.00 95.38 136 GLU A O 1
ATOM 1127 N N . TRP A 1 137 ? 4.101 -6.703 -11.025 1.00 94.50 137 TRP A N 1
ATOM 1128 C CA . TRP A 1 137 ? 3.247 -5.872 -11.881 1.00 94.50 137 TRP A CA 1
ATOM 1129 C C . TRP A 1 137 ? 4.071 -4.961 -12.798 1.00 94.50 137 TRP A C 1
ATOM 1131 O O . TRP A 1 137 ? 3.660 -4.656 -13.919 1.00 94.50 137 TRP A O 1
ATOM 1141 N N . SER A 1 138 ? 5.261 -4.555 -12.349 1.00 91.31 138 SER A N 1
ATOM 1142 C CA . SER A 1 138 ? 6.246 -3.838 -13.159 1.00 91.31 138 SER A CA 1
ATOM 1143 C C . SER A 1 138 ? 7.590 -4.561 -13.175 1.00 91.31 138 SER A C 1
ATOM 1145 O O . SER A 1 138 ? 8.072 -4.999 -12.135 1.00 91.31 138 SER A O 1
ATOM 1147 N N . GLU A 1 139 ? 8.202 -4.635 -14.358 1.00 89.75 139 GLU A N 1
ATOM 1148 C CA . GLU A 1 139 ? 9.531 -5.229 -14.573 1.00 89.75 139 GLU A CA 1
ATOM 1149 C C . GLU A 1 139 ? 10.608 -4.519 -13.741 1.00 89.75 139 GLU A C 1
ATOM 1151 O O . GLU A 1 139 ? 11.329 -5.149 -12.975 1.00 89.75 139 GLU A O 1
ATOM 1156 N N . ASP A 1 140 ? 10.612 -3.185 -13.803 1.00 88.25 140 ASP A N 1
ATOM 1157 C CA . ASP A 1 140 ? 11.468 -2.314 -13.000 1.00 88.25 140 ASP A CA 1
ATOM 1158 C C . ASP A 1 140 ? 10.665 -1.538 -11.949 1.00 88.25 140 ASP A C 1
ATOM 1160 O O . ASP A 1 140 ? 9.439 -1.382 -12.047 1.00 88.25 140 ASP A O 1
ATOM 1164 N N . ILE A 1 141 ? 11.370 -0.957 -10.974 1.00 87.69 141 ILE A N 1
ATOM 1165 C CA . ILE A 1 141 ? 10.805 0.027 -10.043 1.00 87.69 141 ILE A CA 1
ATOM 1166 C C . ILE A 1 141 ? 10.524 1.327 -10.815 1.00 87.69 141 ILE A C 1
ATOM 1168 O O . ILE A 1 141 ? 11.388 2.192 -10.975 1.00 87.69 141 ILE A O 1
ATOM 1172 N N . LYS A 1 142 ? 9.291 1.474 -11.308 1.00 81.88 142 LYS A N 1
ATOM 1173 C CA . LYS A 1 142 ? 8.837 2.659 -12.048 1.00 81.88 142 LYS A CA 1
ATOM 1174 C C . LYS A 1 142 ? 8.305 3.711 -11.087 1.00 81.88 142 LYS A C 1
ATOM 1176 O O . LYS A 1 142 ? 7.184 3.590 -10.608 1.00 81.88 142 LYS A O 1
ATOM 1181 N N . ILE A 1 143 ? 9.095 4.751 -10.834 1.00 83.94 143 ILE A N 1
ATOM 1182 C CA . ILE A 1 143 ? 8.690 5.856 -9.960 1.00 83.94 143 ILE A CA 1
ATOM 1183 C C . ILE A 1 143 ? 7.604 6.690 -10.639 1.00 83.94 143 ILE A C 1
ATOM 1185 O O . ILE A 1 143 ? 7.881 7.437 -11.576 1.00 83.94 143 ILE A O 1
ATOM 1189 N N . ILE A 1 144 ? 6.379 6.571 -10.134 1.00 84.38 144 ILE A N 1
ATOM 1190 C CA . ILE A 1 144 ? 5.221 7.364 -10.551 1.00 84.38 144 ILE A CA 1
ATOM 1191 C C . ILE A 1 144 ? 4.653 8.131 -9.361 1.00 84.38 144 ILE A C 1
ATOM 1193 O O . ILE A 1 144 ? 4.659 7.658 -8.224 1.00 84.38 144 ILE A O 1
ATOM 1197 N N . ASN A 1 145 ? 4.160 9.338 -9.615 1.00 87.56 145 ASN A N 1
ATOM 1198 C CA . ASN A 1 145 ? 3.527 10.146 -8.584 1.00 87.56 145 ASN A CA 1
ATOM 1199 C C . ASN A 1 145 ? 2.109 9.645 -8.292 1.00 87.56 145 ASN A C 1
ATOM 1201 O O . ASN A 1 145 ? 1.434 9.058 -9.135 1.00 87.56 145 ASN A O 1
ATOM 1205 N N . SER A 1 146 ? 1.599 9.967 -7.106 1.00 85.56 146 SER A N 1
ATOM 1206 C CA . SER A 1 146 ? 0.267 9.539 -6.664 1.00 85.56 146 SER A CA 1
ATOM 1207 C C . SER A 1 146 ? -0.881 10.058 -7.545 1.00 85.56 146 SER A C 1
ATOM 1209 O O . SER A 1 146 ? -1.924 9.417 -7.650 1.00 85.56 146 SER A O 1
ATOM 1211 N N . SER A 1 147 ? -0.695 11.189 -8.232 1.00 86.38 147 SER A N 1
ATOM 1212 C CA . SER A 1 147 ? -1.647 11.709 -9.224 1.00 86.38 147 SER A CA 1
ATOM 1213 C C . SER A 1 147 ? -1.668 10.910 -10.534 1.00 86.38 147 SER A C 1
ATOM 1215 O O . SER A 1 147 ? -2.667 10.950 -11.255 1.00 86.38 147 SER A O 1
ATOM 1217 N N . GLU A 1 148 ? -0.598 10.180 -10.852 1.00 89.38 148 GLU A N 1
ATOM 1218 C CA . GLU A 1 148 ? -0.438 9.479 -12.128 1.00 89.38 148 GLU A CA 1
ATOM 1219 C C . GLU A 1 148 ? -1.168 8.132 -12.157 1.00 89.38 148 GLU A C 1
ATOM 1221 O O . GLU A 1 148 ? -1.519 7.673 -13.244 1.00 89.38 148 GLU A O 1
ATOM 1226 N N . PHE A 1 149 ? -1.505 7.545 -10.999 1.00 90.88 149 PHE A N 1
ATOM 1227 C CA . PHE A 1 149 ? -2.298 6.308 -10.924 1.00 90.88 149 PHE A CA 1
ATOM 1228 C C . PHE A 1 149 ? -3.641 6.423 -11.646 1.00 90.88 149 PHE A C 1
ATOM 1230 O O . PHE A 1 149 ? -4.005 5.534 -12.413 1.00 90.88 149 PHE A O 1
ATOM 1237 N N . LYS A 1 150 ? -4.351 7.546 -11.472 1.00 90.06 150 LYS A N 1
ATOM 1238 C CA . LYS A 1 150 ? -5.632 7.794 -12.151 1.00 90.06 150 LYS A CA 1
ATOM 1239 C C . LYS A 1 150 ? -5.467 7.798 -13.667 1.00 90.06 150 LYS A C 1
ATOM 1241 O O . LYS A 1 150 ? -6.222 7.144 -14.387 1.00 90.06 150 LYS A O 1
ATOM 1246 N N . THR A 1 151 ? -4.474 8.542 -14.147 1.00 90.00 151 THR A N 1
ATOM 1247 C CA . THR A 1 151 ? -4.152 8.641 -15.573 1.00 90.00 151 THR A CA 1
ATOM 1248 C C . THR A 1 151 ? -3.762 7.280 -16.140 1.00 90.00 151 THR A C 1
ATOM 1250 O O . THR A 1 151 ? -4.259 6.907 -17.201 1.00 90.00 151 THR A O 1
ATOM 1253 N N . TYR A 1 152 ? -2.923 6.521 -15.431 1.00 90.31 152 TYR A N 1
ATOM 1254 C CA . TYR A 1 152 ? -2.502 5.188 -15.849 1.00 90.31 152 TYR A CA 1
ATOM 1255 C C . TYR A 1 152 ? -3.688 4.222 -15.919 1.00 90.31 152 TYR A C 1
ATOM 1257 O O . TYR A 1 152 ? -3.902 3.613 -16.961 1.00 90.31 152 TYR A O 1
ATOM 1265 N N . ALA A 1 153 ? -4.506 4.139 -14.865 1.00 90.00 153 ALA A N 1
ATOM 1266 C CA . ALA A 1 153 ? -5.682 3.267 -14.816 1.00 90.00 153 ALA A CA 1
ATOM 1267 C C . ALA A 1 153 ? -6.709 3.587 -15.913 1.00 90.00 153 ALA A C 1
ATOM 1269 O O . ALA A 1 153 ? -7.363 2.699 -16.445 1.00 90.00 153 ALA A O 1
ATOM 1270 N N . THR A 1 154 ? -6.825 4.862 -16.292 1.00 88.19 154 THR A N 1
ATOM 1271 C CA . THR A 1 154 ? -7.727 5.286 -17.374 1.00 88.19 154 THR A CA 1
ATOM 1272 C C . THR A 1 154 ? -7.206 4.848 -18.747 1.00 88.19 154 THR A C 1
ATOM 1274 O O . THR A 1 154 ? -7.990 4.460 -19.607 1.00 88.19 154 THR A O 1
ATOM 1277 N N . LYS A 1 155 ? -5.885 4.908 -18.966 1.00 89.38 155 LYS A N 1
ATOM 1278 C CA . LYS A 1 155 ? -5.241 4.513 -20.232 1.00 89.38 155 LYS A CA 1
ATOM 1279 C C . LYS A 1 155 ? -5.044 3.002 -20.367 1.00 89.38 155 LYS A C 1
ATOM 1281 O O . LYS A 1 155 ? -5.036 2.493 -21.482 1.00 89.38 155 LYS A O 1
ATOM 1286 N N . HIS A 1 156 ? -4.873 2.306 -19.246 1.00 87.31 156 HIS A N 1
ATOM 1287 C CA . HIS A 1 156 ? -4.563 0.878 -19.174 1.00 87.31 156 HIS A CA 1
ATOM 1288 C C . HIS A 1 156 ? -5.488 0.162 -18.174 1.00 87.31 156 HIS A C 1
ATOM 1290 O O . HIS A 1 156 ? -5.007 -0.414 -17.190 1.00 87.31 156 HIS A O 1
ATOM 1296 N N . PRO A 1 157 ? -6.817 0.188 -18.395 1.00 86.81 157 PRO A N 1
ATOM 1297 C CA . PRO A 1 157 ? -7.788 -0.399 -17.469 1.00 86.81 157 PRO A CA 1
ATOM 1298 C C . PRO A 1 157 ? -7.655 -1.921 -17.343 1.00 86.81 157 PRO A C 1
ATOM 1300 O O . PRO A 1 157 ? -8.129 -2.502 -16.373 1.00 86.81 157 PRO A O 1
ATOM 1303 N N . ASP A 1 158 ? -6.991 -2.575 -18.298 1.00 83.81 158 ASP A N 1
ATOM 1304 C CA . ASP A 1 158 ? -6.682 -4.003 -18.271 1.00 83.81 158 ASP A CA 1
ATOM 1305 C C . ASP A 1 158 ? -5.446 -4.346 -17.416 1.00 83.81 158 ASP A C 1
ATOM 1307 O O . ASP A 1 158 ? -5.232 -5.518 -17.105 1.00 83.81 158 ASP A O 1
ATOM 1311 N N . LYS A 1 159 ? -4.644 -3.340 -17.033 1.00 87.00 159 LYS A N 1
ATOM 1312 C CA . LYS A 1 159 ? -3.457 -3.481 -16.171 1.00 87.00 159 LYS A CA 1
ATOM 1313 C C . LYS A 1 159 ? -3.682 -2.928 -14.769 1.00 87.00 159 LYS A C 1
ATOM 1315 O O . LYS A 1 159 ? -3.144 -3.486 -13.810 1.00 87.00 159 LYS A O 1
ATOM 1320 N N . LEU A 1 160 ? -4.462 -1.855 -14.644 1.00 91.31 160 LEU A N 1
ATOM 1321 C CA . LEU A 1 160 ? -4.779 -1.204 -13.377 1.00 91.31 160 LEU A CA 1
ATOM 1322 C C . LEU A 1 160 ? -6.239 -0.737 -13.378 1.00 91.31 160 LEU A C 1
ATOM 1324 O O . LEU A 1 160 ? -6.602 0.177 -14.113 1.00 91.31 160 LEU A O 1
ATOM 1328 N N . MET A 1 161 ? -7.074 -1.348 -12.543 1.00 91.38 161 MET A N 1
ATOM 1329 C CA . MET A 1 161 ? -8.513 -1.069 -12.484 1.00 91.38 161 MET A CA 1
ATOM 1330 C C . MET A 1 161 ? -8.856 -0.160 -11.309 1.00 91.38 161 MET A C 1
ATOM 1332 O O . MET A 1 161 ? -8.332 -0.341 -10.220 1.00 91.38 161 MET A O 1
ATOM 1336 N N . ILE A 1 162 ? -9.780 0.781 -11.493 1.00 90.06 162 ILE A N 1
ATOM 1337 C CA . ILE A 1 162 ? -10.300 1.613 -10.398 1.00 90.06 162 ILE A CA 1
ATOM 1338 C C . ILE A 1 162 ? -11.352 0.814 -9.605 1.00 90.06 162 ILE A C 1
ATOM 1340 O O . ILE A 1 162 ? -12.309 0.325 -10.198 1.00 90.06 162 ILE A O 1
ATOM 1344 N N . ASN A 1 163 ? -11.201 0.709 -8.280 1.00 86.19 163 ASN A N 1
ATOM 1345 C CA . ASN A 1 163 ? -12.029 -0.124 -7.392 1.00 86.19 163 ASN A CA 1
ATOM 1346 C C . ASN A 1 163 ? -12.519 0.633 -6.136 1.00 86.19 163 ASN A C 1
ATOM 1348 O O . ASN A 1 163 ? -12.187 0.297 -4.999 1.00 86.19 163 ASN A O 1
ATOM 1352 N N . ASN A 1 164 ? -13.294 1.705 -6.320 1.00 85.62 164 ASN A N 1
ATOM 1353 C CA . ASN A 1 164 ? -13.633 2.596 -5.203 1.00 85.62 164 ASN A CA 1
ATOM 1354 C C . ASN A 1 164 ? -14.660 2.029 -4.220 1.00 85.62 164 ASN A C 1
ATOM 1356 O O . ASN A 1 164 ? -14.664 2.477 -3.080 1.00 85.62 164 ASN A O 1
ATOM 1360 N N . ASP A 1 165 ? -15.496 1.069 -4.602 1.00 79.06 165 ASP A N 1
ATOM 1361 C CA . ASP A 1 165 ? -16.598 0.626 -3.737 1.00 79.06 165 ASP A CA 1
ATOM 1362 C C . ASP A 1 165 ? -16.169 -0.470 -2.762 1.00 79.06 165 ASP A C 1
ATOM 1364 O O . ASP A 1 165 ? -16.594 -0.485 -1.606 1.00 79.06 165 ASP A O 1
ATOM 1368 N N . SER A 1 166 ? -15.273 -1.355 -3.201 1.00 80.69 166 SER A N 1
ATOM 1369 C CA . SER A 1 166 ? -14.852 -2.517 -2.422 1.00 80.69 166 SER A CA 1
ATOM 1370 C C . SER A 1 166 ? -13.339 -2.719 -2.495 1.00 80.69 166 SER A C 1
ATOM 1372 O O . SER A 1 166 ? -12.893 -3.681 -3.129 1.00 80.69 166 SER A O 1
ATOM 1374 N N . PRO A 1 167 ? -12.541 -1.846 -1.842 1.00 87.94 167 PRO A N 1
ATOM 1375 C CA . PRO A 1 167 ? -11.097 -2.024 -1.750 1.00 87.94 167 PRO A CA 1
ATOM 1376 C C . PRO A 1 167 ? -10.755 -3.437 -1.298 1.00 87.94 167 PRO A C 1
ATOM 1378 O O . P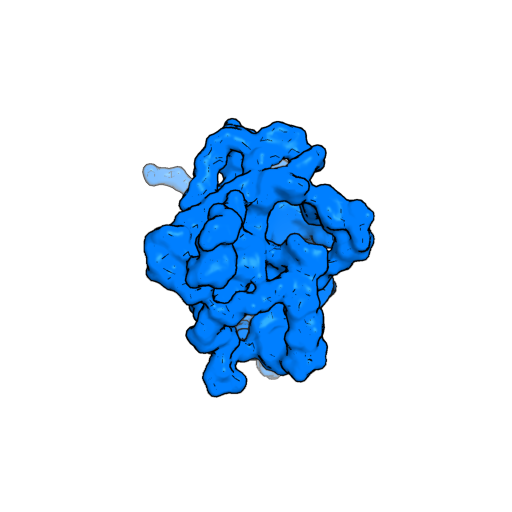RO A 1 167 ? -11.384 -3.965 -0.379 1.00 87.94 167 PRO A O 1
ATOM 1381 N N . LYS A 1 168 ? -9.751 -4.043 -1.916 1.00 89.56 168 LYS A N 1
ATOM 1382 C CA . LYS A 1 168 ? -9.290 -5.382 -1.550 1.00 89.56 168 LYS A CA 1
ATOM 1383 C C . LYS A 1 168 ? -7.815 -5.381 -1.187 1.00 89.56 168 LYS A C 1
ATOM 1385 O O . LYS A 1 168 ? -7.068 -4.457 -1.492 1.00 89.56 168 LYS A O 1
ATOM 1390 N N . LYS A 1 169 ? -7.407 -6.453 -0.517 1.00 94.56 169 LYS A N 1
ATOM 1391 C CA . LYS A 1 169 ? -6.011 -6.727 -0.189 1.00 94.56 169 LYS A CA 1
ATOM 1392 C C . LYS A 1 169 ? -5.138 -6.634 -1.448 1.00 94.56 169 LYS A C 1
ATOM 1394 O O . LYS A 1 169 ? -5.452 -7.257 -2.460 1.0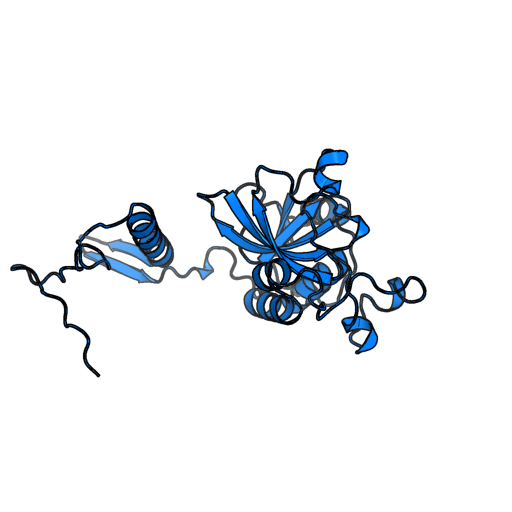0 94.56 169 LYS A O 1
ATOM 1399 N N . GLY A 1 170 ? -4.063 -5.855 -1.362 1.00 95.75 170 GLY A N 1
ATOM 1400 C CA . GLY A 1 170 ? -3.134 -5.578 -2.457 1.00 95.75 170 GLY A CA 1
ATOM 1401 C C . GLY A 1 170 ? -3.545 -4.448 -3.405 1.00 95.75 170 GLY A C 1
ATOM 1402 O O . GLY A 1 170 ? -2.773 -4.098 -4.297 1.00 95.75 170 GLY A O 1
ATOM 1403 N N . ASP A 1 171 ? -4.723 -3.843 -3.222 1.00 96.94 171 ASP A N 1
ATOM 1404 C CA . ASP A 1 171 ? -5.047 -2.607 -3.932 1.00 96.94 171 ASP A CA 1
ATOM 1405 C C . ASP A 1 171 ? -4.118 -1.475 -3.481 1.00 96.94 171 ASP A C 1
ATOM 1407 O O . ASP A 1 171 ? -3.680 -1.401 -2.333 1.00 96.94 171 ASP A O 1
ATOM 1411 N N . ILE A 1 172 ? -3.872 -0.534 -4.380 1.00 96.88 172 ILE A N 1
ATOM 1412 C CA . ILE A 1 172 ? -3.240 0.742 -4.068 1.00 96.88 172 ILE A CA 1
ATOM 1413 C C . ILE A 1 172 ? -4.348 1.720 -3.718 1.00 96.88 172 ILE A C 1
ATOM 1415 O O . ILE A 1 172 ? -5.283 1.876 -4.497 1.00 96.88 172 ILE A O 1
ATOM 1419 N N . PHE A 1 173 ? -4.237 2.434 -2.604 1.00 94.75 173 PHE A N 1
ATOM 1420 C CA . PHE A 1 173 ? -5.048 3.633 -2.397 1.00 94.75 173 PHE A CA 1
ATOM 1421 C C . PHE A 1 173 ? -4.190 4.861 -2.691 1.00 94.75 173 PHE A C 1
ATOM 1423 O O . PHE A 1 173 ? -3.022 4.920 -2.308 1.00 94.75 173 PHE A O 1
ATOM 1430 N N . ALA A 1 174 ? -4.751 5.847 -3.382 1.00 92.75 174 ALA A N 1
ATOM 1431 C CA . ALA A 1 174 ? -4.040 7.082 -3.674 1.00 92.75 174 ALA A CA 1
ATOM 1432 C C . ALA A 1 174 ? -4.984 8.272 -3.849 1.00 92.75 174 ALA A C 1
ATOM 1434 O O . ALA A 1 174 ? -6.138 8.147 -4.264 1.00 92.75 174 ALA A O 1
ATOM 1435 N N . TRP A 1 175 ? -4.443 9.454 -3.581 1.00 89.31 175 TRP A N 1
ATOM 1436 C CA . TRP A 1 175 ? -4.982 10.737 -4.015 1.00 89.31 175 TRP A CA 1
ATOM 1437 C C . TRP A 1 175 ? -3.820 11.655 -4.393 1.00 89.31 175 TRP A C 1
ATOM 1439 O O . TRP A 1 175 ? -2.663 11.342 -4.137 1.00 89.31 175 TRP A O 1
ATOM 1449 N N . ASN A 1 176 ? -4.097 12.828 -4.966 1.00 84.19 176 ASN A N 1
ATOM 1450 C CA . ASN A 1 176 ? -3.033 13.765 -5.337 1.00 84.19 176 ASN A CA 1
ATOM 1451 C C . ASN A 1 176 ? -2.174 14.160 -4.114 1.00 84.19 176 ASN A C 1
ATOM 1453 O O . ASN A 1 176 ? -2.605 14.980 -3.308 1.00 84.19 176 ASN A O 1
ATOM 1457 N N . GLY A 1 177 ? -0.976 13.603 -3.967 1.00 84.75 177 GLY A N 1
ATOM 1458 C CA . GLY A 1 177 ? -0.043 13.886 -2.874 1.00 84.75 177 GLY A CA 1
ATOM 1459 C C . GLY A 1 177 ? 0.132 12.780 -1.830 1.00 84.75 177 GLY A C 1
ATOM 1460 O O . GLY A 1 177 ? 0.890 13.010 -0.901 1.00 84.75 177 GLY A O 1
ATOM 1461 N N . HIS A 1 178 ? -0.519 11.616 -1.956 1.00 90.88 178 HIS A N 1
ATOM 1462 C CA . HIS A 1 178 ? -0.238 10.459 -1.090 1.00 90.88 178 HIS A CA 1
ATOM 1463 C C . HIS A 1 178 ? -0.677 9.141 -1.723 1.00 90.88 178 HIS A C 1
ATOM 1465 O O . HIS A 1 178 ? -1.623 9.116 -2.515 1.00 90.88 178 HIS A O 1
ATOM 1471 N N . ALA A 1 179 ? -0.018 8.054 -1.341 1.00 93.88 179 ALA A N 1
ATOM 1472 C CA . ALA A 1 179 ? -0.388 6.707 -1.742 1.00 93.88 179 ALA A CA 1
ATOM 1473 C C . ALA A 1 179 ? 0.036 5.676 -0.688 1.00 93.88 179 ALA A C 1
ATOM 1475 O O . ALA A 1 179 ? 0.916 5.935 0.131 1.00 93.88 179 ALA A O 1
ATOM 1476 N N . GLY A 1 180 ? -0.556 4.491 -0.754 1.00 96.50 180 GLY A N 1
ATOM 1477 C CA . GLY A 1 180 ? -0.114 3.329 0.004 1.00 96.50 180 GLY A CA 1
ATOM 1478 C C . GLY A 1 180 ? -0.824 2.059 -0.452 1.00 96.50 180 GLY A C 1
ATOM 1479 O O . GLY A 1 180 ? -1.517 2.044 -1.473 1.00 96.50 180 GLY A O 1
ATOM 1480 N N . ILE A 1 181 ? -0.649 0.990 0.317 1.00 98.44 181 ILE A N 1
ATOM 1481 C CA . ILE A 1 181 ? -1.079 -0.365 -0.030 1.00 98.44 181 ILE A CA 1
ATOM 1482 C C . ILE A 1 181 ? -2.193 -0.791 0.924 1.00 98.44 181 ILE A C 1
ATOM 1484 O O . ILE A 1 181 ? -2.073 -0.635 2.137 1.00 98.44 181 ILE A O 1
ATOM 1488 N N . VAL A 1 182 ? -3.286 -1.340 0.403 1.00 97.94 182 VAL A N 1
ATOM 1489 C CA . VAL A 1 182 ? -4.375 -1.904 1.204 1.00 97.94 182 VAL A CA 1
ATOM 1490 C C . VAL A 1 182 ? -3.957 -3.278 1.722 1.00 97.94 182 VAL A C 1
ATOM 1492 O O . VAL A 1 182 ? -3.809 -4.229 0.955 1.00 97.94 182 VAL A O 1
ATOM 1495 N N . LYS A 1 183 ? -3.816 -3.400 3.043 1.00 96.19 183 LYS A N 1
ATOM 1496 C CA . LYS A 1 183 ? -3.585 -4.676 3.731 1.00 96.19 183 LYS A CA 1
ATOM 1497 C C . LYS A 1 183 ? -4.895 -5.439 3.919 1.00 96.19 183 LYS A C 1
ATOM 1499 O O . LYS A 1 183 ? -4.965 -6.640 3.661 1.00 96.19 183 LYS A O 1
ATOM 1504 N N . SER A 1 184 ? -5.945 -4.745 4.353 1.00 94.25 184 SER A N 1
ATOM 1505 C CA . SER A 1 184 ? -7.277 -5.326 4.530 1.00 94.25 184 SER A CA 1
ATOM 1506 C C . SER A 1 184 ? -8.372 -4.261 4.488 1.00 94.25 184 SER A C 1
ATOM 1508 O O . SER A 1 184 ? -8.129 -3.070 4.693 1.00 94.25 184 SER A O 1
ATOM 1510 N N . TYR A 1 185 ? -9.600 -4.702 4.224 1.00 92.62 185 TYR A N 1
ATOM 1511 C CA . TYR A 1 185 ? -10.796 -3.872 4.277 1.00 92.62 185 TYR A CA 1
ATOM 1512 C C . TYR A 1 185 ? -11.921 -4.634 4.973 1.00 92.62 185 TYR A C 1
ATOM 1514 O O . TYR A 1 185 ? -12.231 -5.766 4.609 1.00 92.62 185 TYR A O 1
ATOM 1522 N N . ASN A 1 186 ? -12.537 -4.003 5.969 1.00 88.94 186 ASN A N 1
ATOM 1523 C CA . ASN A 1 186 ? -13.739 -4.491 6.625 1.00 88.94 186 ASN A CA 1
ATOM 1524 C C . ASN A 1 186 ? -14.939 -3.673 6.126 1.00 88.94 186 ASN A C 1
ATOM 1526 O O . ASN A 1 186 ? -15.100 -2.497 6.463 1.00 88.94 186 ASN A O 1
ATOM 1530 N N . SER A 1 187 ? -15.793 -4.300 5.317 1.00 86.38 187 SER A N 1
ATOM 1531 C CA . SER A 1 187 ? -16.943 -3.650 4.677 1.00 86.38 187 SER A CA 1
ATOM 1532 C C . SER A 1 187 ? -18.061 -3.266 5.652 1.00 86.38 187 SER A C 1
ATOM 1534 O O . SER A 1 187 ? -18.825 -2.345 5.348 1.00 86.38 187 SER A O 1
ATOM 1536 N N . THR A 1 188 ? -18.134 -3.913 6.820 1.00 84.81 188 THR A N 1
ATOM 1537 C CA . THR A 1 188 ? -19.104 -3.630 7.889 1.00 84.81 188 THR A CA 1
ATOM 1538 C C . THR A 1 188 ? -18.746 -2.346 8.629 1.00 84.81 188 THR A C 1
ATOM 1540 O O . THR A 1 188 ? -19.551 -1.427 8.744 1.00 84.81 188 THR A O 1
ATOM 1543 N N . THR A 1 189 ? -17.509 -2.263 9.110 1.00 88.75 189 THR A N 1
ATOM 1544 C CA . THR A 1 189 ? -17.000 -1.129 9.898 1.00 88.75 189 THR A CA 1
ATOM 1545 C C . THR A 1 189 ? -16.438 -0.007 9.030 1.00 88.75 189 THR A C 1
ATOM 1547 O O . THR A 1 189 ? -16.036 1.030 9.557 1.00 88.75 189 THR A O 1
ATOM 1550 N N . LYS A 1 190 ? -16.371 -0.230 7.711 1.00 89.12 190 LYS A N 1
ATOM 1551 C CA . LYS A 1 190 ? -15.746 0.652 6.717 1.00 89.12 190 LYS A CA 1
ATOM 1552 C C . LYS A 1 190 ? -14.270 0.933 7.003 1.00 89.12 190 LYS A C 1
ATOM 1554 O O . LYS A 1 190 ? -13.712 1.898 6.488 1.00 89.12 190 LYS A O 1
ATOM 1559 N N . LYS A 1 191 ? -13.614 0.084 7.797 1.00 90.75 191 LYS A N 1
ATOM 1560 C CA . LYS A 1 191 ? -12.205 0.244 8.156 1.00 90.75 191 LYS A CA 1
ATOM 1561 C C . LYS A 1 191 ? -11.300 -0.326 7.079 1.00 90.75 191 LYS A C 1
ATOM 1563 O O . LYS A 1 191 ? -11.457 -1.479 6.687 1.00 90.75 191 LYS A O 1
ATOM 1568 N N . VAL A 1 192 ? -10.349 0.481 6.629 1.00 93.44 192 VAL A N 1
ATOM 1569 C CA . VAL A 1 192 ? -9.275 0.076 5.722 1.00 93.44 192 VAL A CA 1
ATOM 1570 C C . VAL A 1 192 ? -7.986 0.098 6.527 1.00 93.44 192 VAL A C 1
ATOM 1572 O O . VAL A 1 192 ? -7.635 1.135 7.089 1.00 93.44 192 VAL A O 1
ATOM 1575 N N . THR A 1 193 ? -7.295 -1.035 6.584 1.00 95.50 193 THR A N 1
ATOM 1576 C CA . THR A 1 193 ? -5.937 -1.110 7.122 1.00 95.50 193 THR A CA 1
ATOM 1577 C C . THR A 1 193 ? -4.964 -1.058 5.959 1.00 95.50 193 THR A C 1
ATOM 1579 O O . THR A 1 193 ? -5.102 -1.797 4.979 1.00 95.50 193 THR A O 1
ATOM 1582 N N . 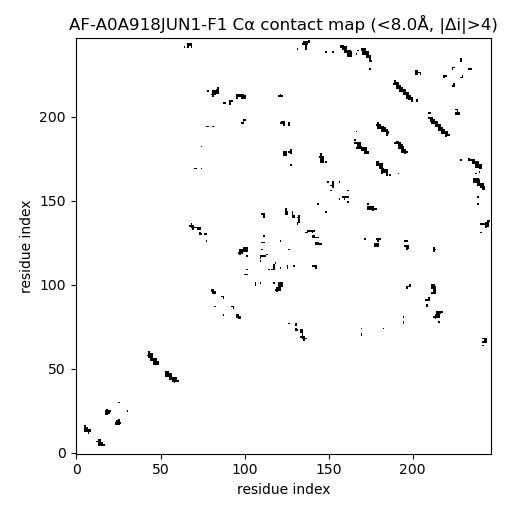THR A 1 194 ? -3.978 -0.181 6.065 1.00 97.25 194 THR A N 1
ATOM 1583 C CA . THR A 1 194 ? -3.022 0.120 5.007 1.00 97.25 194 THR A CA 1
ATOM 1584 C C . THR A 1 194 ? -1.593 0.024 5.490 1.00 97.25 194 THR A C 1
ATOM 1586 O O . THR A 1 194 ? -1.335 0.188 6.675 1.00 97.25 194 THR A O 1
ATOM 1589 N N . ILE A 1 195 ? -0.679 -0.198 4.552 1.00 98.31 195 ILE A N 1
ATOM 1590 C CA . ILE A 1 195 ? 0.759 -0.027 4.731 1.00 98.31 195 ILE A CA 1
ATOM 1591 C C . ILE A 1 195 ? 1.156 1.191 3.906 1.00 98.31 195 ILE A C 1
ATOM 1593 O O . ILE A 1 195 ? 0.916 1.239 2.696 1.00 98.31 195 ILE A O 1
ATOM 1597 N N . GLU A 1 196 ? 1.704 2.203 4.555 1.00 95.19 196 GLU A N 1
ATOM 1598 C CA . GLU A 1 196 ? 1.992 3.488 3.926 1.00 95.19 196 GLU A CA 1
ATOM 1599 C C . GLU A 1 196 ? 3.213 4.142 4.560 1.00 95.19 196 GLU A C 1
ATOM 1601 O O . GLU A 1 196 ? 3.484 3.946 5.740 1.00 95.19 196 GLU A O 1
ATOM 1606 N N . SER A 1 197 ? 3.949 4.924 3.768 1.00 94.12 197 SER A N 1
ATOM 1607 C CA . SER A 1 197 ? 5.027 5.761 4.290 1.00 94.12 197 SER A CA 1
ATOM 1608 C C . SER A 1 197 ? 4.519 7.177 4.497 1.00 94.12 197 SER A C 1
ATOM 1610 O O . SER A 1 197 ? 3.951 7.772 3.577 1.00 94.12 197 SER A O 1
ATOM 1612 N N . ILE A 1 198 ? 4.688 7.704 5.706 1.00 90.06 198 ILE A N 1
ATOM 1613 C CA . ILE A 1 198 ? 3.997 8.901 6.166 1.00 90.06 198 ILE A CA 1
ATOM 1614 C C . ILE A 1 198 ? 4.986 9.937 6.711 1.00 90.06 198 ILE A C 1
ATOM 1616 O O . ILE A 1 198 ? 5.813 9.623 7.561 1.00 90.06 198 ILE A O 1
ATOM 1620 N N . SER A 1 199 ? 4.845 11.190 6.262 1.00 85.38 199 SER A N 1
ATOM 1621 C CA . SER A 1 199 ? 5.646 12.325 6.738 1.00 85.38 199 SER A CA 1
ATOM 1622 C C . SER A 1 199 ? 5.089 12.983 8.000 1.00 85.38 199 SER A C 1
ATOM 1624 O O . SER A 1 199 ? 3.868 13.096 8.155 1.00 85.38 199 SER A O 1
ATOM 1626 N N . GLU A 1 200 ? 5.977 13.558 8.815 1.00 74.31 200 GLU A N 1
ATOM 1627 C CA . GLU A 1 200 ? 5.608 14.375 9.983 1.00 74.31 200 GLU A CA 1
ATOM 1628 C C . GLU A 1 200 ? 4.737 15.572 9.579 1.00 74.31 200 GLU A C 1
ATOM 1630 O O . GLU A 1 200 ? 3.754 15.910 10.238 1.00 74.31 200 GLU A O 1
ATOM 1635 N N . GLN A 1 201 ? 5.051 16.189 8.437 1.00 65.81 201 GLN A N 1
ATOM 1636 C CA . GLN A 1 201 ? 4.362 17.385 7.947 1.00 65.81 201 GLN A CA 1
ATOM 1637 C C . GLN A 1 201 ? 2.926 17.103 7.486 1.00 65.81 201 GLN A C 1
ATOM 1639 O O . GLN A 1 201 ? 2.113 18.026 7.401 1.00 65.81 201 GLN A O 1
ATOM 1644 N N . SER A 1 202 ? 2.589 15.841 7.214 1.00 61.03 202 SER A N 1
ATOM 1645 C CA . SER A 1 202 ? 1.277 15.453 6.697 1.00 61.03 202 SER A CA 1
ATOM 1646 C C . SER A 1 202 ? 0.193 15.334 7.789 1.00 61.03 202 SER A C 1
ATOM 1648 O O . SER A 1 202 ? -0.987 15.166 7.448 1.00 61.03 202 SER A O 1
ATOM 1650 N N . TYR A 1 203 ? 0.531 15.431 9.094 1.00 57.50 203 TYR A N 1
ATOM 1651 C CA . TYR A 1 203 ? -0.419 15.163 10.193 1.00 57.50 203 TYR A CA 1
ATOM 1652 C C . TYR A 1 203 ? -0.239 16.022 11.443 1.00 57.50 203 TYR A C 1
ATOM 1654 O O . TYR A 1 203 ? 0.831 16.188 12.001 1.00 57.50 203 TYR A O 1
ATOM 1662 N N . SER A 1 204 ? -1.377 16.497 11.940 1.00 49.88 204 SER A N 1
ATOM 1663 C CA . SER A 1 204 ? -1.560 17.144 13.243 1.00 49.88 204 SER A CA 1
ATOM 1664 C C . SER A 1 204 ? -2.939 16.801 13.844 1.00 49.88 204 SER A C 1
ATOM 1666 O O . SER A 1 204 ? -3.494 17.586 14.603 1.00 49.88 204 SER A O 1
ATOM 1668 N N . TRP A 1 205 ? -3.562 15.669 13.459 1.00 53.50 205 TRP A N 1
ATOM 1669 C CA . TRP A 1 205 ? -4.859 15.220 14.024 1.00 53.50 205 TRP A CA 1
ATOM 1670 C C . TRP A 1 205 ? -4.742 14.094 15.055 1.00 53.50 205 TRP A C 1
ATOM 1672 O O . TRP A 1 205 ? -5.654 13.937 15.859 1.00 53.50 205 TRP A O 1
ATOM 1682 N N . HIS A 1 206 ? -3.680 13.293 15.016 1.00 63.41 206 HIS A N 1
ATOM 1683 C CA . HIS A 1 206 ? -3.483 12.220 15.983 1.00 63.41 206 HIS A CA 1
ATOM 1684 C C . HIS A 1 206 ? -2.641 12.789 17.117 1.00 63.41 206 HIS A C 1
ATOM 1686 O O . HIS A 1 206 ? -1.434 12.940 16.962 1.00 63.41 206 HIS A O 1
ATOM 1692 N N . GLU A 1 207 ? -3.305 13.225 18.192 1.00 62.81 207 GLU A N 1
ATOM 1693 C CA . GLU A 1 207 ? -2.649 13.887 19.323 1.00 62.81 207 GLU A CA 1
ATOM 1694 C C . GLU A 1 207 ? -1.437 13.075 19.793 1.00 62.81 207 GLU A C 1
ATOM 1696 O O . GLU A 1 207 ? -1.554 11.919 20.190 1.00 62.81 207 GLU A O 1
ATOM 1701 N N . GLY A 1 208 ? -0.259 13.691 19.686 1.00 70.69 208 GLY A N 1
ATOM 1702 C CA . GLY A 1 208 ? 1.007 13.135 20.145 1.00 70.69 208 GLY A CA 1
ATOM 1703 C C . GLY A 1 208 ? 1.719 12.163 19.198 1.00 70.69 208 GLY A C 1
ATOM 1704 O O . GLY A 1 208 ? 2.892 11.916 19.448 1.00 70.69 208 GLY A O 1
ATOM 1705 N N . ILE A 1 209 ? 1.097 11.648 18.130 1.00 78.62 209 ILE A N 1
ATOM 1706 C CA . ILE A 1 209 ? 1.774 10.717 17.206 1.00 78.62 209 ILE A CA 1
ATOM 1707 C C . ILE A 1 209 ? 2.579 11.502 16.168 1.00 78.62 209 ILE A C 1
ATOM 1709 O O . ILE A 1 209 ? 2.017 12.269 15.381 1.00 78.62 209 ILE A O 1
ATOM 1713 N N . LYS A 1 210 ? 3.892 11.259 16.135 1.00 80.19 210 LYS A N 1
ATOM 1714 C CA . LYS A 1 210 ? 4.803 11.767 15.110 1.00 80.19 210 LYS A CA 1
ATOM 1715 C C . LYS A 1 210 ? 5.024 10.692 14.044 1.00 80.19 210 LYS A C 1
ATOM 1717 O O . LYS A 1 210 ? 5.682 9.682 14.285 1.00 80.19 210 LYS A O 1
ATOM 1722 N N . PHE A 1 211 ? 4.444 10.901 12.865 1.00 87.31 211 PHE A N 1
ATOM 1723 C CA . PHE A 1 211 ? 4.732 10.053 11.711 1.00 87.31 211 PHE A CA 1
ATOM 1724 C C . PHE A 1 211 ? 6.067 10.429 11.088 1.00 87.31 211 PHE A C 1
ATOM 1726 O O . PHE A 1 211 ? 6.323 11.614 10.914 1.00 87.31 211 PHE A O 1
ATOM 1733 N N . ASP A 1 212 ? 6.905 9.446 10.762 1.00 90.69 212 ASP A N 1
ATOM 1734 C CA . ASP A 1 212 ? 8.197 9.699 10.113 1.00 90.69 212 ASP A CA 1
ATOM 1735 C C . ASP A 1 212 ? 8.732 8.471 9.356 1.00 90.69 212 ASP A C 1
ATOM 1737 O O . ASP A 1 212 ? 9.927 8.178 9.363 1.00 90.69 212 ASP A O 1
ATOM 1741 N N . GLY A 1 213 ? 7.846 7.695 8.728 1.00 93.56 213 GLY A N 1
ATOM 1742 C CA . GLY A 1 213 ? 8.249 6.449 8.078 1.00 93.56 213 GLY A CA 1
ATOM 1743 C C . GLY A 1 213 ? 7.108 5.514 7.707 1.00 93.56 213 GLY A C 1
ATOM 1744 O O . GLY A 1 213 ? 5.945 5.920 7.630 1.00 93.56 213 GLY A O 1
ATOM 1745 N N . VAL A 1 214 ? 7.462 4.251 7.459 1.00 96.19 214 VAL A N 1
ATOM 1746 C CA . VAL A 1 214 ? 6.525 3.199 7.039 1.00 96.19 214 VAL A CA 1
ATOM 1747 C C . VAL A 1 214 ? 5.738 2.652 8.231 1.00 96.19 214 VAL A C 1
ATOM 1749 O O . VAL A 1 214 ? 6.310 2.200 9.224 1.00 96.19 214 VAL A O 1
ATOM 1752 N N . VAL A 1 215 ? 4.412 2.659 8.118 1.00 94.88 215 VAL A N 1
ATOM 1753 C CA . VAL A 1 215 ? 3.486 2.263 9.182 1.00 94.88 215 VAL A CA 1
ATOM 1754 C C . VAL A 1 215 ? 2.313 1.451 8.643 1.00 94.88 215 VAL A C 1
ATOM 1756 O O . VAL A 1 215 ? 1.819 1.682 7.537 1.00 94.88 215 VAL A O 1
ATOM 1759 N N . ILE A 1 216 ? 1.839 0.516 9.467 1.00 96.06 216 ILE A N 1
ATOM 1760 C CA . ILE A 1 216 ? 0.529 -0.110 9.313 1.00 96.06 216 ILE A CA 1
ATOM 1761 C C . ILE A 1 216 ? -0.499 0.731 10.062 1.00 96.06 216 ILE A C 1
ATOM 1763 O O . ILE A 1 216 ? -0.458 0.802 11.291 1.00 96.06 216 ILE A O 1
ATOM 1767 N N . TRP A 1 217 ? -1.433 1.335 9.334 1.00 92.31 217 TRP A N 1
ATOM 1768 C CA . TRP A 1 217 ? -2.406 2.273 9.887 1.00 92.31 217 TRP A CA 1
ATOM 1769 C C . TRP A 1 217 ? -3.829 1.943 9.455 1.00 92.31 217 TRP A C 1
ATOM 1771 O O . TRP A 1 217 ? -4.054 1.492 8.333 1.00 92.31 217 TRP A O 1
ATOM 1781 N N . THR A 1 218 ? -4.804 2.180 10.333 1.00 91.56 218 THR A N 1
ATOM 1782 C CA . THR A 1 218 ? -6.217 1.949 10.023 1.00 91.56 218 THR A CA 1
ATOM 1783 C C . THR A 1 218 ? -7.013 3.248 9.999 1.00 91.56 218 THR A C 1
ATOM 1785 O O . THR A 1 218 ? -7.039 4.008 10.967 1.00 91.56 218 THR A O 1
ATOM 1788 N N . TYR A 1 219 ? -7.765 3.468 8.920 1.00 88.94 219 TYR A N 1
ATOM 1789 C CA . TYR A 1 219 ? -8.703 4.585 8.806 1.00 88.94 219 TYR A CA 1
ATOM 1790 C C . TYR A 1 219 ? -10.106 4.120 8.425 1.00 88.94 219 TYR A C 1
ATOM 1792 O O . TYR A 1 219 ? -10.350 2.970 8.071 1.00 88.94 219 TYR A O 1
ATOM 1800 N N . ASP A 1 220 ? -11.061 5.029 8.572 1.00 89.25 220 ASP A N 1
ATOM 1801 C CA . ASP A 1 220 ? -12.446 4.849 8.149 1.00 89.25 220 ASP A CA 1
ATOM 1802 C C . ASP A 1 220 ? -12.595 5.402 6.729 1.00 89.25 220 ASP A C 1
ATOM 1804 O O . ASP A 1 220 ? -12.333 6.585 6.513 1.00 89.25 220 ASP A O 1
ATOM 1808 N N . LYS A 1 221 ? -12.975 4.544 5.777 1.00 86.12 221 LYS A N 1
ATOM 1809 C CA . LYS A 1 221 ? -13.071 4.838 4.339 1.00 86.12 221 LYS A CA 1
ATOM 1810 C C . LYS A 1 221 ? -13.937 6.058 4.030 1.00 86.12 221 LYS A C 1
ATOM 1812 O O . LYS A 1 221 ? -13.638 6.786 3.087 1.00 86.12 221 LYS A O 1
ATOM 1817 N N . ASP A 1 222 ? -14.982 6.272 4.825 1.00 83.06 222 ASP A N 1
ATOM 1818 C CA . ASP A 1 222 ? -15.949 7.353 4.619 1.00 83.06 222 ASP A CA 1
ATOM 1819 C C . ASP A 1 222 ? -15.533 8.642 5.352 1.00 83.06 222 ASP A C 1
ATOM 1821 O O . ASP A 1 222 ? -16.218 9.666 5.297 1.00 83.06 222 ASP A O 1
ATOM 1825 N N . LYS A 1 223 ? -14.393 8.611 6.052 1.00 81.94 223 LYS A N 1
ATOM 1826 C CA . LYS A 1 223 ? -13.799 9.757 6.737 1.00 81.94 223 LYS A CA 1
ATOM 1827 C C . LYS A 1 223 ? -12.480 10.148 6.083 1.00 81.94 223 LYS A C 1
ATOM 1829 O O . LYS A 1 223 ? -11.944 9.493 5.196 1.00 81.94 223 LYS A O 1
ATOM 1834 N N . ASN A 1 224 ? -11.940 11.266 6.554 1.00 75.25 224 ASN A N 1
ATOM 1835 C CA . ASN A 1 224 ? -10.619 11.706 6.136 1.00 75.25 224 ASN A CA 1
ATOM 1836 C C . ASN A 1 224 ? -9.563 10.750 6.690 1.00 75.25 224 ASN A C 1
ATOM 1838 O O . ASN A 1 224 ? -9.555 10.481 7.892 1.00 75.25 224 ASN A O 1
ATOM 1842 N N . HIS A 1 225 ? -8.650 10.319 5.824 1.00 81.88 225 HIS A N 1
ATOM 1843 C CA . HIS A 1 225 ? -7.484 9.538 6.228 1.00 81.88 225 HIS A CA 1
ATOM 1844 C C . HIS A 1 225 ? -6.428 10.440 6.913 1.00 81.88 225 HIS A C 1
ATOM 1846 O O . HIS A 1 225 ? -6.077 10.202 8.064 1.00 81.88 225 HIS A O 1
ATOM 1852 N N . LEU A 1 226 ? -6.008 11.558 6.282 1.00 77.62 226 LEU A N 1
ATOM 1853 C CA . LEU A 1 226 ? -5.001 12.510 6.826 1.00 77.62 226 LEU A CA 1
ATOM 1854 C C . LEU A 1 226 ? -5.537 13.947 6.923 1.00 77.62 226 LEU A C 1
ATOM 1856 O O . LEU A 1 226 ? -6.514 14.303 6.255 1.00 77.62 226 LEU A O 1
ATOM 1860 N N . ARG A 1 227 ? -4.824 14.837 7.645 1.00 66.81 227 ARG A N 1
ATOM 1861 C CA . ARG A 1 227 ? -5.074 16.305 7.617 1.00 66.81 227 ARG A CA 1
ATOM 1862 C C . ARG A 1 227 ? -5.135 16.839 6.189 1.00 66.81 227 ARG A C 1
ATOM 1864 O O . ARG A 1 227 ? -6.064 17.575 5.843 1.00 66.81 227 ARG A O 1
ATOM 1871 N N . ASP A 1 228 ? -4.162 16.454 5.377 1.00 60.81 228 ASP A N 1
ATOM 1872 C CA . ASP A 1 228 ? -3.988 16.966 4.018 1.00 60.81 228 ASP A CA 1
ATOM 1873 C C . ASP A 1 228 ? -5.042 16.463 3.035 1.00 60.81 228 ASP A C 1
ATOM 1875 O O . ASP A 1 228 ? -5.321 17.125 2.030 1.00 60.81 228 ASP A O 1
ATOM 1879 N N . ASN A 1 229 ? -5.659 15.321 3.342 1.00 63.16 229 ASN A N 1
ATOM 1880 C CA . ASN A 1 229 ? -6.799 14.805 2.601 1.00 63.16 229 ASN A CA 1
ATOM 1881 C C . ASN A 1 229 ? -8.021 15.738 2.774 1.00 63.16 229 ASN A C 1
ATOM 1883 O O . ASN A 1 229 ? -8.616 16.167 1.781 1.00 63.16 229 ASN A O 1
ATOM 1887 N N . LYS A 1 230 ? -8.288 16.184 4.015 1.00 56.78 230 LYS A N 1
ATOM 1888 C CA . LYS A 1 230 ? -9.416 17.066 4.376 1.00 56.78 230 LYS A CA 1
ATOM 1889 C C . LYS A 1 230 ? -9.316 18.476 3.786 1.00 56.78 230 LYS A C 1
ATOM 1891 O O . LYS A 1 230 ? -10.298 18.998 3.269 1.00 56.78 230 LYS A O 1
ATOM 1896 N N . LYS A 1 231 ? -8.142 19.120 3.861 1.00 56.44 231 LYS A N 1
ATOM 1897 C CA . LYS A 1 231 ? -7.977 20.539 3.463 1.00 56.44 231 LYS A CA 1
ATOM 1898 C C . LYS A 1 231 ? -8.157 20.799 1.964 1.00 56.44 231 LYS A C 1
ATOM 1900 O O . LYS A 1 231 ? -8.347 21.944 1.573 1.00 56.44 231 LYS A O 1
ATOM 1905 N N . LYS A 1 232 ? -8.048 19.768 1.123 1.00 56.12 232 LYS A N 1
ATOM 1906 C CA . LYS A 1 232 ? -8.003 19.914 -0.340 1.00 56.12 232 LYS A CA 1
ATOM 1907 C C . LYS A 1 232 ? -9.121 19.155 -1.072 1.00 56.12 232 LYS A C 1
ATOM 1909 O O . LYS A 1 232 ? -9.038 19.035 -2.289 1.00 56.12 232 LYS A O 1
ATOM 1914 N N . GLY A 1 233 ? -10.127 18.630 -0.358 1.00 60.38 233 GLY A N 1
ATOM 1915 C CA . GLY A 1 233 ? -11.238 17.876 -0.965 1.00 60.38 233 GLY A CA 1
ATOM 1916 C C . GLY A 1 233 ? -10.767 16.674 -1.790 1.00 60.38 233 GLY A C 1
ATOM 1917 O O . GLY A 1 233 ? -11.346 16.359 -2.827 1.00 60.38 233 GLY A O 1
ATOM 1918 N N . LYS A 1 234 ? -9.650 16.053 -1.392 1.00 71.25 234 LYS A N 1
ATOM 1919 C CA . LYS A 1 234 ? -9.004 15.019 -2.200 1.00 71.25 234 LYS A CA 1
ATOM 1920 C C . LYS A 1 234 ? -9.702 13.688 -1.963 1.00 71.25 234 LYS A C 1
ATOM 1922 O O . LYS A 1 234 ? -9.657 13.145 -0.867 1.00 71.25 234 LYS A O 1
ATOM 1927 N N . ILE A 1 235 ? -10.331 13.159 -3.001 1.00 81.25 235 ILE A N 1
ATOM 1928 C CA . ILE A 1 235 ? -11.030 11.876 -2.934 1.00 81.25 235 ILE A CA 1
ATOM 1929 C C . ILE A 1 235 ? -9.992 10.753 -2.994 1.00 81.25 235 ILE A C 1
ATOM 1931 O O . ILE A 1 235 ? -9.164 10.728 -3.907 1.00 81.25 235 ILE A O 1
ATOM 1935 N N . ILE A 1 236 ? -10.034 9.848 -2.015 1.00 88.81 236 ILE A N 1
ATOM 1936 C CA . ILE A 1 236 ? -9.228 8.626 -2.029 1.00 88.81 236 ILE A CA 1
ATOM 1937 C C . ILE A 1 236 ? -9.790 7.712 -3.110 1.00 88.81 236 ILE A C 1
ATOM 1939 O O . ILE A 1 236 ? -10.981 7.402 -3.112 1.00 88.81 236 ILE A O 1
ATOM 1943 N N . GLN A 1 237 ? -8.928 7.291 -4.026 1.00 92.19 237 GLN A N 1
ATOM 1944 C CA . GLN A 1 237 ? -9.257 6.299 -5.036 1.00 92.19 237 GLN A CA 1
ATOM 1945 C C . GLN A 1 237 ? -8.462 5.028 -4.788 1.00 92.19 237 GLN A C 1
ATOM 1947 O O . GLN A 1 237 ? -7.348 5.083 -4.269 1.00 92.19 237 GLN A O 1
ATOM 1952 N N . TYR A 1 238 ? -9.037 3.900 -5.181 1.00 94.38 238 TYR A N 1
ATOM 1953 C CA . TYR A 1 238 ? -8.421 2.589 -5.033 1.00 94.38 238 TYR A CA 1
ATOM 1954 C C . TYR A 1 238 ? -8.160 1.990 -6.406 1.00 94.38 238 TYR A C 1
ATOM 1956 O O . TYR A 1 238 ? -8.974 2.144 -7.319 1.00 94.38 238 TYR A O 1
ATOM 1964 N N . TYR A 1 239 ? -7.025 1.318 -6.545 1.00 94.75 239 TYR A N 1
ATOM 1965 C CA . TYR A 1 239 ? -6.526 0.790 -7.800 1.00 94.75 239 TYR A CA 1
ATOM 1966 C C . TYR A 1 239 ? -6.077 -0.652 -7.618 1.00 94.75 239 TYR A C 1
ATOM 1968 O O . TYR A 1 239 ? -5.213 -0.935 -6.797 1.00 94.75 239 TYR A O 1
ATOM 1976 N N . THR A 1 240 ? -6.632 -1.551 -8.414 1.00 94.88 240 THR A N 1
ATOM 1977 C CA . THR A 1 240 ? -6.310 -2.972 -8.412 1.00 94.88 240 THR A CA 1
ATOM 1978 C C . THR A 1 240 ? -5.292 -3.284 -9.509 1.00 94.88 240 THR A C 1
ATOM 1980 O O . THR A 1 240 ? -5.636 -3.159 -10.690 1.00 94.88 240 THR A O 1
ATOM 1983 N N . PRO A 1 241 ? -4.076 -3.743 -9.166 1.00 93.88 241 PRO A N 1
ATOM 1984 C CA . PRO A 1 241 ? -3.148 -4.338 -10.126 1.00 93.88 241 PRO A CA 1
ATOM 1985 C C . PRO A 1 241 ? -3.730 -5.636 -10.713 1.00 93.88 241 PRO A C 1
ATOM 1987 O O . PRO A 1 241 ? -4.201 -6.496 -9.967 1.00 93.88 241 PRO A O 1
ATOM 1990 N N . LEU A 1 242 ? -3.726 -5.783 -12.044 1.00 89.19 242 LEU A N 1
ATOM 1991 C CA . LEU A 1 242 ? -4.428 -6.888 -12.722 1.00 89.19 242 LEU A CA 1
ATOM 1992 C C . LEU A 1 242 ? -3.536 -7.925 -13.408 1.00 89.19 242 LEU A C 1
ATOM 1994 O O . LEU A 1 242 ? -3.955 -9.071 -13.536 1.00 89.19 242 LEU A O 1
ATOM 1998 N N . LYS A 1 243 ? -2.356 -7.553 -13.911 1.00 87.31 243 LYS A N 1
ATOM 1999 C CA . LYS A 1 243 ? -1.533 -8.436 -14.753 1.00 87.31 243 LYS A CA 1
ATOM 2000 C C . LYS A 1 243 ? -0.052 -8.306 -14.427 1.00 87.31 243 LYS A C 1
ATOM 2002 O O . LYS A 1 243 ? 0.407 -7.210 -14.120 1.00 87.31 243 LYS A O 1
ATOM 2007 N N . HIS A 1 244 ? 0.660 -9.424 -14.546 1.00 90.69 244 HIS A N 1
ATOM 2008 C CA . HIS A 1 244 ? 2.120 -9.481 -14.514 1.00 90.69 244 HIS A CA 1
ATOM 2009 C C . HIS A 1 244 ? 2.721 -8.640 -15.655 1.00 90.69 244 HIS A C 1
ATOM 2011 O O . HIS A 1 244 ? 2.111 -8.538 -16.723 1.00 90.69 244 HIS A O 1
ATOM 2017 N N . TYR A 1 245 ? 3.906 -8.053 -15.458 1.00 85.75 245 TYR A N 1
ATOM 2018 C CA . TYR A 1 245 ? 4.507 -7.106 -16.414 1.00 85.75 245 TYR A CA 1
ATOM 2019 C C . TYR A 1 245 ? 4.734 -7.685 -17.820 1.00 85.75 245 TYR A C 1
ATOM 2021 O O . TYR A 1 245 ? 4.697 -6.942 -18.799 1.00 85.75 245 TYR A O 1
ATOM 2029 N N . SER A 1 246 ? 4.947 -8.999 -17.919 1.00 85.56 246 SER A N 1
ATOM 2030 C CA . SER A 1 246 ? 5.167 -9.723 -19.180 1.00 85.56 246 SER A CA 1
ATOM 2031 C C . SER A 1 246 ? 3.890 -10.027 -19.981 1.00 85.56 246 SER A C 1
ATOM 2033 O O . SER A 1 246 ? 3.987 -10.629 -21.051 1.00 85.56 246 SER A O 1
ATOM 2035 N N . LYS A 1 247 ? 2.707 -9.644 -19.476 1.00 78.19 247 LYS A N 1
ATOM 2036 C CA . LYS A 1 247 ? 1.394 -9.905 -20.091 1.00 78.19 247 LYS A CA 1
ATOM 2037 C C . LYS A 1 247 ? 0.688 -8.643 -20.619 1.00 78.19 247 LYS A C 1
ATOM 2039 O O . LYS A 1 247 ? 1.018 -7.488 -20.233 1.00 78.19 247 LYS A O 1
#

pLDDT: mean 76.97, std 18.38, range [27.44, 98.44]

Organism: NCBI:txid279356

Nearest PDB structures (foldseek):
  9bss-assembly1_P  TM=4.987E-01  e=2.251E+00  Bacillus subtilis subsp. subtilis str. 168
  8iuh-assembly1_P  TM=1.615E-01  e=3.222E+00  Homo sapiens
  6xu7-assembly1_Cr  TM=2.919E-01  e=8.905E+00  Drosophila melanogaster
  7enc-assembly1_n  TM=2.660E-01  e=7.901E+00  Homo sapiens

Foldseek 3Di:
DDDDDFDADPVRHGDDQQDPDPVSDDDVVNVVVVVVVCVVVVVQWDWDDDPNDTDTDGPPPVPPFPALFPLVQLVVVLVVQADEPVQCVVPLPDDGSAWPAQDPVCGPVLLQDDDPSSRNHHAFQSSLLVSCVRRQLAVGSDRDALCCLVVCCVVCVQFKPWDLQDAAFQKWKGWHPHIWGFRHADNVQQKTWTWGQDAQVFADPPPSHRGTTTYTDIDRQVDDPTPVCVVPVIHIIIMDGRHRNVD

Radius of gyration: 22.02 Å; Cα contacts (8 Å, |Δi|>4): 416; chains: 1; bounding box: 52×58×53 Å

Solvent-accessible surface area (backbone atoms only — not comparable to full-atom values): 13767 Å² total; per-residue (Å²): 141,87,85,78,87,73,57,61,47,101,82,74,47,78,46,77,72,65,34,94,44,99,82,46,61,66,55,71,66,57,55,47,51,51,51,50,49,50,48,55,60,46,76,41,40,34,82,48,72,56,96,95,48,75,45,80,42,73,34,72,70,62,76,74,68,70,34,84,42,36,48,65,63,20,45,54,56,54,51,72,41,31,42,48,52,67,54,42,72,74,34,49,78,63,80,54,74,18,26,38,53,48,60,84,94,48,45,79,80,29,65,68,47,91,47,73,79,30,60,47,28,34,39,21,38,42,51,43,24,46,34,38,27,58,15,36,45,29,88,55,53,59,88,54,56,36,59,46,54,61,58,46,25,70,77,36,52,79,46,25,33,80,35,74,89,69,61,44,65,60,17,35,39,28,26,80,83,43,29,23,35,27,64,40,57,41,84,87,79,37,34,36,32,29,43,33,29,35,49,48,90,50,54,85,76,59,87,78,55,65,44,45,13,26,30,36,46,75,38,44,70,95,50,70,78,44,54,63,35,58,81,65,77,49,65,77,40,26,34,35,77,45,40,28,50,94,108

InterPro domains:
  IPR038765 Papain-like cysteine peptidase superfamily [SSF54001] (93-223)

Sequence (247 aa):
MNGKRGKFNKKGKKIYKRGYTENGTTYMWEVTQEIERWYNEGTEKKNNCNDGSCTLSNQDNNKLINSDLKIQEGLDWAEDLAITEAELRSDHNTSYKVKYPHPWEYGKKLRAKNTEESLEYMDCTELVCRYLNKIEWSEDIKIINSSEFKTYATKHPDKLMINNDSPKKGDIFAWNGHAGIVKSYNSTTKKVTTIESISEQSYSWHEGIKFDGVVIWTYDKDKNHLRDNKKKGKIIQYYTPLKHYSK

Secondary structure (DSSP, 8-state):
----PPPB-TTS-B---S-SSTT----HHHHHHHHHHHHHHHTTEEEEEETTEEEEEEP-GGGTT-----HHHHHHHHHHHPEEHHHHHH-TTPPPSSBSS--TTTTTTSTT--SHHHHHB--HHHHHHHHHHHTTSSSS-----TTHHHHHHHH-TTTEEE--SS--TTPEEEETTEEEEEEEEETTTTEEEEEEEE-GGG--SSTT----EEEEEEEETTS-SSHHHHHTT---EEEEE-S-TT-